Protein AF-0000000084999578 (afdb_homodimer)

Nearest PDB structures (foldseek):
  2nwv-assembly1_A-2  TM=4.485E-01  e=1.175E+00  Trichormus variabilis
  2nvm-assembly1_B  TM=3.996E-01  e=4.066E+00  Trichormus variabilis ATCC 29413
  7zrz-assembly1_CP1  TM=2.658E-01  e=3.342E+00  Homo sapiens
  8iss-assembly1_D  TM=2.597E-01  e=6.424E+00  Homo sapiens
  4d40-assembly2_B  TM=3.970E-01  e=1.333E+00  Shewanella oneidensis MR-1

pLDDT: mean 87.52, std 18.91, range [39.97, 98.94]

InterPro domains:
  IPR017260 Uncharacterised conserved protein UCP037673/Ycf91 [PIRSF037673] (7-133)
  IPR025595 Ycf91-like [PF14251] (28-133)

Secondary structure (DSSP, 8-state):
---HHHHHHHHHHHHHHHHHHTTS--PPPTT-EEEEEEETTTTEEEEEEE----------B-TTT-SB-------TTS-SEEEEESSHHHHHHHTTSSSS--S---HHHHHHHHHHHHHHHHHHHHTPPP---/---HHHHHHHHHHHHHHHHHHTTS--PPPTT-EEEEEEETTTTEEEEEEE----------B-TTT-SB-------TTS-SEEEEESSHHHHHHHTTSSSS--S---HHHHHHHHHHHHHHHHHHHHTPPP---

Radius of gyration: 22.72 Å; Cα contacts (8 Å, |Δi|>4): 382; chains: 2; bounding box: 58×68×58 Å

Foldseek 3Di:
DPPVVVVVVVVVVVVVVVVVVVPDDDDDFQLFAWDWDADLVVQKIKIFGAHDPPPPPPQDQDPPPRHRPCPVPPPSPHGPDMDMDNALVVRLCVQPHDDDDGSGDDPVRSVLSSVLRNQSNVCSVVVHDRDRD/DPDVVVVVVVVVVVVVVVVVVVPDDDDDFQLFAWDWDADLVVQKIKIFGAHDPPVPPPQPQDPVPRHRPPPVPPPSPHGPDMDMDNALVVRLCVQPPDDDDGSGDDPVRSVLSSVLRNQSNVCSVVVHDRDRD

Organism: Prochlorococcus marinus (strain NATL2A) (NCBI:txid59920)

Sequence (266 aa):
MNNPDLQEDLINSIKLLDAKLSKRQIELDPKGYFLIKIEPKTNELILEHYLNDIDQKGRAIDPKSGEPIGCKTKSRNQPNNIYRGKSAKQLGIQISEGHGPFPISHLDHAIYIGRELQRAEQCLITGKQYIQDMNNPDLQEDLINSIKLLDAKLSKRQIELDPKGYFLIKIEPKTNELILEHYLNDIDQKGRAIDPKSGEPIGCKTKSRNQPNNIYRGKSAKQLGIQISEGHGPFPISHLDHAIYIGRELQRAEQCLITGKQYIQD

Solvent-accessible surface area (backbone atoms only — not comparable to full-atom values): 15711 Å² total; per-residue (Å²): 126,89,49,66,66,60,35,51,52,49,52,51,50,39,49,53,52,50,56,58,62,67,69,53,92,75,83,77,40,84,51,25,50,76,48,79,46,75,37,75,94,77,56,31,42,35,43,32,31,33,65,58,84,66,77,65,76,70,73,60,51,34,86,86,78,61,45,58,62,75,62,76,65,70,59,96,80,58,63,75,43,79,45,74,27,66,40,38,67,55,44,46,44,67,45,47,56,83,81,68,89,52,66,58,79,40,51,44,56,27,19,50,49,17,27,50,35,39,51,42,42,49,18,62,58,68,70,48,87,73,77,86,130,128,88,49,67,67,60,37,52,51,50,52,52,51,39,50,54,52,50,56,58,62,67,69,53,92,74,83,78,43,83,52,26,51,74,47,78,46,74,38,75,92,76,57,30,41,36,42,32,30,32,66,60,83,68,76,68,76,70,74,60,50,35,85,86,77,61,44,58,63,76,63,77,65,69,59,95,79,59,61,77,44,79,45,74,25,66,40,36,67,55,44,48,43,68,47,47,57,84,80,66,90,52,64,58,80,40,51,45,57,27,18,50,49,18,27,48,35,37,52,44,45,51,19,64,57,68,67,48,87,73,77,85,131

Structure (mmCIF, N/CA/C/O backbone):
data_AF-0000000084999578-model_v1
#
loop_
_entity.id
_entity.type
_entity.pdbx_description
1 polymer 'Dihydropteroate synthase'
#
loop_
_atom_site.group_PDB
_atom_site.id
_atom_site.type_symbol
_atom_site.label_atom_id
_atom_site.label_alt_id
_atom_site.label_comp_id
_atom_site.label_asym_id
_atom_site.label_entity_id
_atom_site.label_seq_id
_atom_site.pdbx_PDB_ins_code
_atom_site.Cartn_x
_atom_site.Cartn_y
_atom_site.Cartn_z
_atom_site.occupancy
_atom_site.B_iso_or_equiv
_atom_site.auth_seq_id
_atom_site.auth_comp_id
_atom_site.auth_asym_id
_atom_site.auth_atom_id
_atom_site.pdbx_PDB_model_num
ATOM 1 N N . MET A 1 1 ? -25.562 10.828 5.941 1 49.62 1 MET A N 1
ATOM 2 C CA . MET A 1 1 ? -26.375 9.789 5.32 1 49.62 1 MET A CA 1
ATOM 3 C C . MET A 1 1 ? -25.781 9.367 3.979 1 49.62 1 MET A C 1
ATOM 5 O O . MET A 1 1 ? -25.531 10.211 3.115 1 49.62 1 MET A O 1
ATOM 9 N N . ASN A 1 2 ? -25.109 8.156 4.09 1 62.19 2 ASN A N 1
ATOM 10 C CA . ASN A 1 2 ? -24.406 7.73 2.879 1 62.19 2 ASN A CA 1
ATOM 11 C C . ASN A 1 2 ? -25.375 7.547 1.71 1 62.19 2 ASN A C 1
ATOM 13 O O . ASN A 1 2 ? -26.312 6.746 1.789 1 62.19 2 ASN A O 1
ATOM 17 N N . ASN A 1 3 ? -25.703 8.648 1.021 1 77.75 3 ASN A N 1
ATOM 18 C CA . ASN A 1 3 ? -26.469 8.594 -0.224 1 77.75 3 ASN A CA 1
ATOM 19 C C . ASN A 1 3 ? -25.797 7.684 -1.249 1 77.75 3 ASN A C 1
ATOM 21 O O . ASN A 1 3 ? -24.688 7.965 -1.715 1 77.75 3 ASN A O 1
ATOM 25 N N . PRO A 1 4 ? -26.406 6.535 -1.552 1 84.06 4 PRO A N 1
ATOM 26 C CA . PRO A 1 4 ? -25.828 5.543 -2.453 1 84.06 4 PRO A CA 1
ATOM 27 C C . PRO A 1 4 ? -25.453 6.125 -3.816 1 84.06 4 PRO A C 1
ATOM 29 O O . PRO A 1 4 ? -24.469 5.715 -4.422 1 84.06 4 PRO A O 1
ATOM 32 N N . ASP A 1 5 ? -26.219 7.031 -4.266 1 85.56 5 ASP A N 1
ATOM 33 C CA . ASP A 1 5 ? -25.922 7.648 -5.555 1 85.56 5 ASP A CA 1
ATOM 34 C C . ASP A 1 5 ? -24.625 8.445 -5.5 1 85.56 5 ASP A C 1
ATOM 36 O O . ASP A 1 5 ? -23.828 8.398 -6.441 1 85.56 5 ASP A O 1
ATOM 40 N N . LEU A 1 6 ? -24.469 9.133 -4.445 1 88 6 LEU A N 1
ATOM 41 C CA . LEU A 1 6 ? -23.266 9.922 -4.273 1 88 6 LEU A CA 1
ATOM 42 C C . LEU A 1 6 ? -22.031 9.023 -4.152 1 88 6 LEU A C 1
ATOM 44 O O . LEU A 1 6 ? -20.969 9.352 -4.668 1 88 6 LEU A O 1
ATOM 48 N N . GLN A 1 7 ? -22.203 7.883 -3.488 1 92.19 7 GLN A N 1
ATOM 49 C CA . GLN A 1 7 ? -21.125 6.91 -3.357 1 92.19 7 GLN A CA 1
ATOM 50 C C . GLN A 1 7 ? -20.719 6.348 -4.719 1 92.19 7 GLN A C 1
ATOM 52 O O . GLN A 1 7 ? -19.531 6.23 -5.023 1 92.19 7 GLN A O 1
ATOM 57 N N . GLU A 1 8 ? -21.688 6.016 -5.535 1 94.38 8 GLU A N 1
ATOM 58 C CA . GLU A 1 8 ? -21.438 5.48 -6.867 1 94.38 8 GLU A CA 1
ATOM 59 C C . GLU A 1 8 ? -20.719 6.508 -7.746 1 94.38 8 GLU A C 1
ATOM 61 O O . GLU A 1 8 ? -19.828 6.16 -8.516 1 94.38 8 GLU A O 1
ATOM 66 N N . ASP A 1 9 ? -21.156 7.723 -7.605 1 95.94 9 ASP A N 1
ATOM 67 C CA . ASP A 1 9 ? -20.516 8.789 -8.359 1 95.94 9 ASP A CA 1
ATOM 68 C C . ASP A 1 9 ? -19.047 8.938 -7.957 1 95.94 9 ASP A C 1
ATOM 70 O O . ASP A 1 9 ? -18.172 9.148 -8.812 1 95.94 9 ASP A O 1
ATOM 74 N N . LEU A 1 10 ? -18.766 8.836 -6.668 1 97.56 10 LEU A N 1
ATOM 75 C CA . LEU A 1 10 ? -17.391 8.938 -6.176 1 97.56 10 LEU A CA 1
ATOM 76 C C . LEU A 1 10 ? -16.547 7.781 -6.688 1 97.56 10 LEU A C 1
ATOM 78 O O . LEU A 1 10 ? -15.422 7.988 -7.164 1 97.56 10 LEU A O 1
ATOM 82 N N . ILE A 1 11 ? -17.047 6.617 -6.633 1 97.31 11 ILE A N 1
ATOM 83 C CA . ILE A 1 11 ? -16.344 5.43 -7.105 1 97.31 11 ILE A CA 1
ATOM 84 C C . ILE A 1 11 ? -16 5.594 -8.586 1 97.31 11 ILE A C 1
ATOM 86 O O . ILE A 1 11 ? -14.867 5.324 -8.992 1 97.31 11 ILE A O 1
ATOM 90 N N . ASN A 1 12 ? -16.953 6.035 -9.352 1 97.75 12 ASN A N 1
ATOM 91 C CA . ASN A 1 12 ? -16.75 6.223 -10.781 1 97.75 12 ASN A CA 1
ATOM 92 C C . ASN A 1 12 ? -15.688 7.293 -11.047 1 97.75 12 ASN A C 1
ATOM 94 O O . ASN A 1 12 ? -14.875 7.148 -11.961 1 97.75 12 ASN A O 1
ATOM 98 N N . SER A 1 13 ? -15.742 8.336 -10.273 1 98.19 13 SER A N 1
ATOM 99 C CA . SER A 1 13 ? -14.758 9.398 -10.438 1 98.19 13 SER A CA 1
ATOM 100 C C . SER A 1 13 ? -13.352 8.898 -10.133 1 98.19 13 SER A C 1
ATOM 102 O O . SER A 1 13 ? -12.398 9.234 -10.836 1 98.19 13 SER A O 1
ATOM 104 N N . ILE A 1 14 ? -13.195 8.133 -9.102 1 98.44 14 ILE A N 1
ATOM 105 C CA . ILE A 1 14 ? -11.906 7.566 -8.727 1 98.44 14 ILE A CA 1
ATOM 106 C C . ILE A 1 14 ? -11.422 6.617 -9.82 1 98.44 14 ILE A C 1
ATOM 108 O O . ILE A 1 14 ? -10.25 6.656 -10.211 1 98.44 14 ILE A O 1
ATOM 112 N N . LYS A 1 15 ? -12.344 5.801 -10.281 1 97.69 15 LYS A N 1
ATOM 113 C CA . LYS A 1 15 ? -12 4.852 -11.336 1 97.69 15 LYS A CA 1
ATOM 114 C C . LYS A 1 15 ? -11.484 5.57 -12.578 1 97.69 15 LYS A C 1
ATOM 116 O O . LYS A 1 15 ? -10.508 5.137 -13.195 1 97.69 15 LYS A O 1
ATOM 121 N N . LEU A 1 16 ? -12.164 6.598 -12.969 1 98.31 16 LEU A N 1
ATOM 122 C CA . LEU A 1 16 ? -11.758 7.371 -14.141 1 98.31 16 LEU A CA 1
ATOM 123 C C . LEU A 1 16 ? -10.383 7.992 -13.93 1 98.31 16 LEU A C 1
ATOM 125 O O . LEU A 1 16 ? -9.539 7.957 -14.828 1 98.31 16 LEU A O 1
ATOM 129 N N . LEU A 1 17 ? -10.133 8.555 -12.797 1 98.62 17 LEU A N 1
ATOM 130 C CA . LEU A 1 17 ? -8.836 9.133 -12.469 1 98.62 17 LEU A CA 1
ATOM 131 C C . LEU A 1 17 ? -7.742 8.078 -12.516 1 98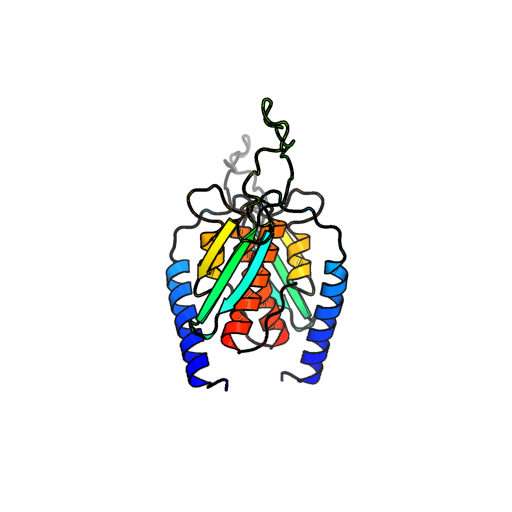.62 17 LEU A C 1
ATOM 133 O O . LEU A 1 17 ? -6.695 8.289 -13.133 1 98.62 17 LEU A O 1
ATOM 137 N N . ASP A 1 18 ? -7.984 6.969 -11.906 1 98.44 18 ASP A N 1
ATOM 138 C CA . ASP A 1 18 ? -6.984 5.906 -11.836 1 98.44 18 ASP A CA 1
ATOM 139 C C . ASP A 1 18 ? -6.691 5.332 -13.219 1 98.44 18 ASP A C 1
ATOM 141 O O . ASP A 1 18 ? -5.559 4.938 -13.508 1 98.44 18 ASP A O 1
ATOM 145 N N . ALA A 1 19 ? -7.75 5.242 -14.055 1 97.94 19 ALA A N 1
ATOM 146 C CA . ALA A 1 19 ? -7.543 4.793 -15.43 1 97.94 19 ALA A CA 1
ATOM 147 C C . ALA A 1 19 ? -6.582 5.719 -16.172 1 97.94 19 ALA A C 1
ATOM 149 O O . ALA A 1 19 ? -5.719 5.254 -16.922 1 97.94 19 ALA A O 1
ATOM 150 N N . LYS A 1 20 ? -6.738 6.992 -15.977 1 98.19 20 LYS A N 1
ATOM 151 C CA . LYS A 1 20 ? -5.836 7.973 -16.578 1 98.19 20 LYS A CA 1
ATOM 152 C C . LYS A 1 20 ? -4.414 7.809 -16.047 1 98.19 20 LYS A C 1
ATOM 154 O O . LYS A 1 20 ? -3.457 7.805 -16.828 1 98.19 20 LYS A O 1
ATOM 159 N N . LEU A 1 21 ? -4.266 7.652 -14.734 1 98.19 21 LEU A N 1
ATOM 160 C CA . LEU A 1 21 ? -2.963 7.527 -14.094 1 98.19 21 LEU A CA 1
ATOM 161 C C . LEU A 1 21 ? -2.27 6.234 -14.516 1 98.19 21 LEU A C 1
ATOM 163 O O . LEU A 1 21 ? -1.039 6.16 -14.523 1 98.19 21 LEU A O 1
ATOM 167 N N . SER A 1 22 ? -3.043 5.215 -14.891 1 97.31 22 SER A N 1
ATOM 168 C CA . SER A 1 22 ? -2.498 3.916 -15.281 1 97.31 22 SER A CA 1
ATOM 169 C C . SER A 1 22 ? -1.834 3.984 -16.656 1 97.31 22 SER A C 1
ATOM 171 O O . SER A 1 22 ? -1.104 3.07 -17.047 1 97.31 22 SER A O 1
ATOM 173 N N . LYS A 1 23 ? -2.078 4.992 -17.375 1 96.5 23 LYS A N 1
ATOM 174 C CA . LYS A 1 23 ? -1.536 5.133 -18.734 1 96.5 23 LYS A CA 1
ATOM 175 C C . LYS A 1 23 ? -0.175 5.82 -18.703 1 96.5 23 LYS A C 1
ATOM 177 O O . LYS A 1 23 ? 0.491 5.93 -19.734 1 96.5 23 LYS A O 1
ATOM 182 N N . ARG A 1 24 ? 0.246 6.133 -17.5 1 96.5 24 ARG A N 1
ATOM 183 C CA . ARG A 1 24 ? 1.516 6.844 -17.375 1 96.5 24 ARG A CA 1
ATOM 184 C C . ARG A 1 24 ? 2.691 5.902 -17.625 1 96.5 24 ARG A C 1
ATOM 186 O O . ARG A 1 24 ? 2.551 4.684 -17.531 1 96.5 24 ARG A O 1
ATOM 193 N N . GLN A 1 25 ? 3.854 6.527 -17.938 1 94.06 25 GLN A N 1
ATOM 194 C CA . GLN A 1 25 ? 5.07 5.73 -18.078 1 94.06 25 GLN A CA 1
ATOM 195 C C . GLN A 1 25 ? 5.594 5.293 -16.719 1 94.06 25 GLN A C 1
ATOM 197 O O . GLN A 1 25 ? 5.723 6.113 -15.805 1 94.06 25 GLN A O 1
ATOM 202 N N . ILE A 1 26 ? 5.844 4.035 -16.578 1 93.25 26 ILE A N 1
ATOM 203 C CA . ILE A 1 26 ? 6.387 3.484 -15.352 1 93.25 26 ILE A CA 1
ATOM 204 C C . ILE A 1 26 ? 7.684 2.736 -15.641 1 93.25 26 ILE A C 1
ATOM 206 O O . ILE A 1 26 ? 7.781 2.016 -16.641 1 93.25 26 ILE A O 1
ATOM 210 N N . GLU A 1 27 ? 8.688 2.992 -14.82 1 92.5 27 GLU A N 1
ATOM 211 C CA . GLU A 1 27 ? 9.906 2.195 -14.914 1 92.5 27 GLU A CA 1
ATOM 212 C C . GLU A 1 27 ? 9.734 0.846 -14.219 1 92.5 27 GLU A C 1
ATOM 214 O O . GLU A 1 27 ? 9.352 0.787 -13.047 1 92.5 27 GLU A O 1
ATOM 219 N N . LEU A 1 28 ? 10.109 -0.153 -14.961 1 93.75 28 LEU A N 1
ATOM 220 C CA . LEU A 1 28 ? 9.992 -1.495 -14.406 1 93.75 28 LEU A CA 1
ATOM 221 C C . LEU A 1 28 ? 11 -1.713 -13.281 1 93.75 28 LEU A C 1
ATOM 223 O O . LEU A 1 28 ? 12.148 -1.292 -13.383 1 93.75 28 LEU A O 1
ATOM 227 N N . ASP A 1 29 ? 10.531 -2.305 -12.219 1 97.5 29 ASP A N 1
ATOM 228 C CA . ASP A 1 29 ? 11.438 -2.732 -11.164 1 97.5 29 ASP A CA 1
ATOM 229 C C . ASP A 1 29 ? 12.391 -3.812 -11.656 1 97.5 29 ASP A C 1
ATOM 231 O O . ASP A 1 29 ? 11.961 -4.867 -12.125 1 97.5 29 ASP A O 1
ATOM 235 N N . PRO A 1 30 ? 13.68 -3.545 -11.578 1 96.62 30 PRO A N 1
ATOM 236 C CA . PRO A 1 30 ? 14.625 -4.539 -12.102 1 96.62 30 PRO A CA 1
ATOM 237 C C . PRO A 1 30 ? 14.531 -5.875 -11.367 1 96.62 30 PRO A C 1
ATOM 239 O O . PRO A 1 30 ? 14.945 -6.906 -11.906 1 96.62 30 PRO A O 1
ATOM 242 N N . LYS A 1 31 ? 13.922 -5.848 -10.203 1 97.06 31 LYS A N 1
ATOM 243 C CA . LYS A 1 31 ? 13.828 -7.082 -9.43 1 97.06 31 LYS A CA 1
ATOM 244 C C . LYS A 1 31 ? 12.656 -7.941 -9.898 1 97.06 31 LYS A C 1
ATOM 246 O O . LYS A 1 31 ? 12.539 -9.102 -9.508 1 97.06 31 LYS A O 1
ATOM 251 N N . GLY A 1 32 ? 11.789 -7.402 -10.703 1 97 32 GLY A N 1
ATOM 252 C CA . GLY A 1 32 ? 10.688 -8.188 -11.234 1 97 32 GLY A CA 1
ATOM 253 C C . GLY A 1 32 ? 9.32 -7.621 -10.898 1 97 32 GLY A C 1
ATOM 254 O O . GLY A 1 32 ? 9.195 -6.426 -10.633 1 97 32 GLY A O 1
ATOM 255 N N . TYR A 1 33 ? 8.344 -8.477 -11.102 1 97.38 33 TYR A N 1
ATOM 256 C CA . TYR A 1 33 ? 6.965 -8.055 -10.852 1 97.38 33 TYR A CA 1
ATOM 257 C C . TYR A 1 33 ? 6.195 -9.117 -10.086 1 97.38 33 TYR A C 1
ATOM 259 O O . TYR A 1 33 ? 6.703 -10.227 -9.867 1 97.38 33 TYR A O 1
ATOM 267 N N . PHE A 1 34 ? 5.004 -8.734 -9.641 1 98.38 34 PHE A N 1
ATOM 268 C CA . PHE A 1 34 ? 4.207 -9.633 -8.82 1 98.38 34 PHE A CA 1
ATOM 269 C C . PHE A 1 34 ? 2.82 -9.828 -9.414 1 98.38 34 PHE A C 1
ATOM 271 O O . PHE A 1 34 ? 2.23 -8.891 -9.953 1 98.38 34 PHE A O 1
ATOM 278 N N . LEU A 1 35 ? 2.344 -11 -9.289 1 98.5 35 LEU A N 1
ATOM 279 C CA . LEU A 1 35 ? 0.921 -11.281 -9.461 1 98.5 35 LEU A CA 1
ATOM 280 C C . LEU A 1 35 ? 0.272 -11.641 -8.133 1 98.5 35 LEU A C 1
ATOM 282 O O . LEU A 1 35 ? 0.831 -12.414 -7.352 1 98.5 35 LEU A O 1
ATOM 286 N N . ILE A 1 36 ? -0.878 -11.047 -7.91 1 98.88 36 ILE A N 1
ATOM 287 C CA . ILE A 1 36 ? -1.59 -11.258 -6.656 1 98.88 36 ILE A CA 1
ATOM 288 C C . ILE A 1 36 ? -2.852 -12.078 -6.91 1 98.88 36 ILE A C 1
ATOM 290 O O . ILE A 1 36 ? -3.615 -11.789 -7.836 1 98.88 36 ILE A O 1
ATOM 294 N N . LYS A 1 37 ? -3.035 -13.078 -6.098 1 98.69 37 LYS A N 1
ATOM 295 C CA . LYS A 1 37 ? -4.219 -13.93 -6.156 1 98.69 37 LYS A CA 1
ATOM 296 C C . LYS A 1 37 ? -4.855 -14.086 -4.777 1 98.69 37 LYS A C 1
ATOM 298 O O . LYS A 1 37 ? -4.207 -13.836 -3.76 1 98.69 37 LYS A O 1
ATOM 303 N N . ILE A 1 38 ? -6.129 -14.414 -4.805 1 98.69 38 ILE A N 1
ATOM 304 C CA . ILE A 1 38 ? -6.859 -14.734 -3.584 1 98.69 38 ILE A CA 1
ATOM 305 C C . ILE A 1 38 ? -7.215 -16.219 -3.572 1 98.69 38 ILE A C 1
ATOM 307 O O . ILE A 1 38 ? -7.621 -16.781 -4.594 1 98.69 38 ILE A O 1
ATOM 311 N N . GLU A 1 39 ? -7.031 -16.859 -2.453 1 98.06 39 GLU A N 1
ATOM 312 C CA . GLU A 1 39 ? -7.445 -18.25 -2.238 1 98.06 39 GLU A CA 1
ATOM 313 C C . GLU A 1 39 ? -8.508 -18.344 -1.147 1 98.06 39 GLU A C 1
ATOM 315 O O . GLU A 1 39 ? -8.188 -18.578 0.021 1 98.06 39 GLU A O 1
ATOM 320 N N . PRO A 1 40 ? -9.797 -18.312 -1.522 1 96.69 40 PRO A N 1
ATOM 321 C CA . PRO A 1 40 ? -10.891 -18.266 -0.549 1 96.69 40 PRO A CA 1
ATOM 322 C C . PRO A 1 40 ? -10.977 -19.531 0.297 1 96.69 40 PRO A C 1
ATOM 324 O O . PRO A 1 40 ? -11.328 -19.469 1.479 1 96.69 40 PRO A O 1
ATOM 327 N N . LYS A 1 41 ? -10.633 -20.656 -0.252 1 96.12 41 LYS A N 1
ATOM 328 C CA . LYS A 1 41 ? -10.766 -21.922 0.464 1 96.12 41 LYS A CA 1
ATOM 329 C C . LYS A 1 41 ? -9.922 -21.922 1.735 1 96.12 41 LYS A C 1
ATOM 331 O O . LYS A 1 41 ? -10.328 -22.469 2.758 1 96.12 41 LYS A O 1
ATOM 336 N N . THR A 1 42 ? -8.758 -21.312 1.661 1 97.38 42 THR A N 1
ATOM 337 C CA . THR A 1 42 ? -7.863 -21.312 2.812 1 97.38 42 THR A CA 1
ATOM 338 C C . THR A 1 42 ? -7.805 -19.922 3.449 1 97.38 42 THR A C 1
ATOM 340 O O . THR A 1 42 ? -7.051 -19.703 4.398 1 97.38 42 THR A O 1
ATOM 343 N N . ASN A 1 43 ? -8.555 -18.969 2.953 1 97.94 43 ASN A N 1
ATOM 344 C CA . ASN A 1 43 ? -8.539 -17.578 3.41 1 97.94 43 ASN A CA 1
ATOM 345 C C . ASN A 1 43 ? -7.133 -16.984 3.357 1 97.94 43 ASN A C 1
ATOM 347 O O . ASN A 1 43 ? -6.664 -16.406 4.336 1 97.94 43 ASN A O 1
ATOM 351 N N . GLU A 1 44 ? -6.562 -17.141 2.143 1 98.75 44 GLU A N 1
ATOM 352 C CA . GLU A 1 44 ? -5.199 -16.641 2.004 1 98.75 44 GLU A CA 1
ATOM 353 C C . GLU A 1 44 ? -5.062 -15.734 0.784 1 98.75 44 GLU A C 1
ATOM 355 O O . GLU A 1 44 ? -5.828 -15.867 -0.176 1 98.75 44 GLU A O 1
ATOM 360 N N . LEU A 1 45 ? -4.113 -14.773 0.907 1 98.94 45 LEU A N 1
ATOM 361 C CA . LEU A 1 45 ? -3.57 -14.047 -0.232 1 98.94 45 LEU A CA 1
ATOM 362 C C . LEU A 1 45 ? -2.305 -14.711 -0.758 1 98.94 45 LEU A C 1
ATOM 364 O O . LEU A 1 45 ? -1.474 -15.18 0.024 1 98.94 45 LEU A O 1
ATOM 368 N N . ILE A 1 46 ? -2.184 -14.773 -2.076 1 98.88 46 ILE A N 1
ATOM 369 C CA . ILE A 1 46 ? -1.016 -15.352 -2.732 1 98.88 46 ILE A CA 1
ATOM 370 C C . ILE A 1 46 ? -0.302 -14.281 -3.555 1 98.88 46 ILE A C 1
ATOM 372 O O . ILE A 1 46 ? -0.933 -13.57 -4.336 1 98.88 46 ILE A O 1
ATOM 376 N N . LEU A 1 47 ? 0.977 -14.156 -3.32 1 98.88 47 LEU A N 1
ATOM 377 C CA . LEU A 1 47 ? 1.83 -13.211 -4.039 1 98.88 47 LEU A CA 1
ATOM 378 C C . LEU A 1 47 ? 2.916 -13.953 -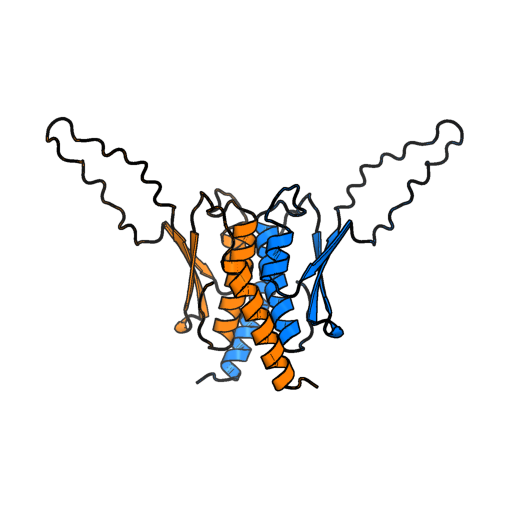4.816 1 98.88 47 LEU A C 1
ATOM 380 O O . LEU A 1 47 ? 3.852 -14.492 -4.219 1 98.88 47 LEU A O 1
ATOM 384 N N . GLU A 1 48 ? 2.777 -13.977 -6.164 1 98.69 48 GLU A N 1
ATOM 385 C CA . GLU A 1 48 ? 3.748 -14.641 -7.035 1 98.69 48 GLU A CA 1
ATOM 386 C C . GLU A 1 48 ? 4.75 -13.633 -7.602 1 98.69 48 GLU A C 1
ATOM 388 O O . GLU A 1 48 ? 4.359 -12.609 -8.164 1 98.69 48 GLU A O 1
ATOM 393 N N . HIS A 1 49 ? 6 -13.945 -7.453 1 98.44 49 HIS A N 1
ATOM 394 C CA . HIS A 1 49 ? 7.066 -13.086 -7.949 1 98.44 49 HIS A CA 1
ATOM 395 C C . HIS A 1 49 ? 7.688 -13.648 -9.227 1 98.44 49 HIS A C 1
ATOM 397 O O . HIS A 1 49 ? 8.016 -14.836 -9.289 1 98.44 49 HIS A O 1
ATOM 403 N N . TYR A 1 50 ? 7.848 -12.734 -10.242 1 96.44 50 TYR A N 1
ATOM 404 C CA . TYR A 1 50 ? 8.461 -13.078 -11.516 1 96.44 50 TYR A CA 1
ATOM 405 C C . TYR A 1 50 ? 9.641 -12.172 -11.82 1 96.44 50 TYR A C 1
ATOM 407 O O . TYR A 1 50 ? 9.586 -10.961 -11.57 1 96.44 50 TYR A O 1
ATOM 415 N N . LEU A 1 51 ? 10.703 -12.773 -12.305 1 94 51 LEU A N 1
ATOM 416 C CA . LEU A 1 51 ? 11.859 -12 -12.75 1 94 51 LEU A CA 1
ATOM 417 C C . LEU A 1 51 ? 11.641 -11.461 -14.156 1 94 51 LEU A C 1
ATOM 419 O O . LEU A 1 51 ? 10.906 -12.047 -14.945 1 94 51 LEU A O 1
ATOM 423 N N . ASN A 1 52 ? 12.336 -10.281 -14.336 1 88.94 52 ASN A N 1
ATOM 424 C CA . ASN A 1 52 ? 12.266 -9.727 -15.688 1 88.94 52 ASN A CA 1
ATOM 425 C C . ASN A 1 52 ? 13.031 -10.586 -16.688 1 88.94 52 ASN A C 1
ATOM 427 O O . ASN A 1 52 ? 14.078 -11.148 -16.359 1 88.94 52 ASN A O 1
ATOM 431 N N . ASP A 1 53 ? 12.414 -11.125 -17.594 1 72.38 53 ASP A N 1
ATOM 432 C CA . ASP A 1 53 ? 13.094 -11.938 -18.594 1 72.38 53 ASP A CA 1
ATOM 433 C C . ASP A 1 53 ? 14.289 -11.188 -19.188 1 72.38 53 ASP A C 1
ATOM 435 O O . ASP A 1 53 ? 14.117 -10.234 -19.953 1 72.38 53 ASP A O 1
ATOM 439 N N . ILE A 1 54 ? 15.242 -10.719 -18.312 1 58.16 54 ILE A N 1
ATOM 440 C CA . ILE A 1 54 ? 16.375 -10.172 -19.062 1 58.16 54 ILE A CA 1
ATOM 441 C C . ILE A 1 54 ? 17.109 -11.297 -19.797 1 58.16 54 ILE A C 1
ATOM 443 O O . ILE A 1 54 ? 17.547 -12.266 -19.172 1 58.16 54 ILE A O 1
ATOM 447 N N . ASP A 1 55 ? 16.672 -11.625 -20.781 1 50.91 55 ASP A N 1
ATOM 448 C CA . ASP A 1 55 ? 17.422 -12.531 -21.641 1 50.91 55 ASP A CA 1
ATOM 449 C C . ASP A 1 55 ? 18.906 -12.164 -21.656 1 50.91 55 ASP A C 1
ATOM 451 O O . ASP A 1 55 ? 19.312 -11.188 -22.297 1 50.91 55 ASP A O 1
ATOM 455 N N . GLN A 1 56 ? 19.469 -12.078 -20.641 1 45.03 56 GLN A N 1
ATOM 456 C CA . GLN A 1 56 ? 20.906 -11.953 -20.906 1 45.03 56 GLN A CA 1
ATOM 457 C C . GLN A 1 56 ? 21.422 -13.148 -21.703 1 45.03 56 GLN A C 1
ATOM 459 O O . GLN A 1 56 ? 22.625 -13.289 -21.906 1 45.03 56 GLN A O 1
ATOM 464 N N . LYS A 1 57 ? 20.891 -14.344 -21.688 1 41.97 57 LYS A N 1
ATOM 465 C CA . LYS A 1 57 ? 21.578 -15.547 -22.141 1 41.97 57 LYS A CA 1
ATOM 466 C C . LYS A 1 57 ? 21.938 -15.445 -23.625 1 41.97 57 LYS A C 1
ATOM 468 O O . LYS A 1 57 ? 21.062 -15.383 -24.484 1 41.97 57 LYS A O 1
ATOM 473 N N . GLY A 1 58 ? 22.891 -14.688 -23.906 1 41.34 58 GLY A N 1
ATOM 474 C CA . GLY A 1 58 ? 23.828 -15.141 -24.938 1 41.34 58 GLY A CA 1
ATOM 475 C C . GLY A 1 58 ? 23.938 -16.656 -25.031 1 41.34 58 GLY A C 1
ATOM 476 O O . GLY A 1 58 ? 24.531 -17.281 -24.156 1 41.34 58 GLY A O 1
ATOM 477 N N . ARG A 1 59 ? 23.141 -17.359 -25.594 1 43.53 59 ARG A N 1
ATOM 478 C CA . ARG A 1 59 ? 23.141 -18.797 -25.812 1 43.53 59 ARG A CA 1
ATOM 479 C C . ARG A 1 59 ? 24.547 -19.312 -26.047 1 43.53 59 ARG A C 1
ATOM 481 O O . ARG A 1 59 ? 25.25 -18.828 -26.938 1 43.53 59 ARG A O 1
ATOM 488 N N . ALA A 1 60 ? 25.25 -19.719 -25.031 1 45.72 60 ALA A N 1
ATOM 489 C CA . ALA A 1 60 ? 26.5 -20.453 -25.25 1 45.72 60 ALA A CA 1
ATOM 490 C C . ALA A 1 60 ? 26.266 -21.703 -26.062 1 45.72 60 ALA A C 1
ATOM 492 O O . ALA A 1 60 ? 25.312 -22.453 -25.828 1 45.72 60 ALA A O 1
ATOM 493 N N . ILE A 1 61 ? 26.578 -21.766 -27.266 1 47.28 61 ILE A N 1
ATOM 494 C CA . ILE A 1 61 ? 26.594 -22.891 -28.203 1 47.28 61 ILE A CA 1
ATOM 495 C C . ILE A 1 61 ? 27.578 -23.938 -27.734 1 47.28 61 ILE A C 1
ATOM 497 O O . ILE A 1 61 ? 28.609 -23.609 -27.141 1 47.28 61 ILE A O 1
ATOM 501 N N . ASP A 1 62 ? 27.109 -25.078 -27.406 1 52.06 62 ASP A N 1
ATOM 502 C CA . ASP A 1 62 ? 28.062 -26.172 -27.188 1 52.06 62 ASP A CA 1
ATOM 503 C C . ASP A 1 62 ? 29.125 -26.203 -28.281 1 52.06 62 ASP A C 1
ATOM 505 O O . ASP A 1 62 ? 28.797 -26.219 -29.469 1 52.06 62 ASP A O 1
ATOM 509 N N . PRO A 1 63 ? 30.266 -26 -27.906 1 55.06 63 PRO A N 1
ATOM 510 C CA . PRO A 1 63 ? 31.281 -25.969 -28.953 1 55.06 63 PRO A CA 1
ATOM 511 C C . PRO A 1 63 ? 31.359 -27.266 -29.766 1 55.06 63 PRO A C 1
ATOM 513 O O . PRO A 1 63 ? 31.797 -27.25 -30.906 1 55.06 63 PRO A O 1
ATOM 516 N N . LYS A 1 64 ? 30.969 -28.453 -29.094 1 62.53 64 LYS A N 1
ATOM 517 C CA . LYS A 1 64 ? 31.156 -29.703 -29.812 1 62.53 64 LYS A CA 1
ATOM 518 C C . LYS A 1 64 ? 29.953 -30.016 -30.688 1 62.53 64 LYS A C 1
ATOM 520 O O . LYS A 1 64 ? 30.125 -30.453 -31.828 1 62.53 64 LYS A O 1
ATOM 525 N N . SER A 1 65 ? 28.703 -29.797 -30.172 1 61.69 65 SER A N 1
ATOM 526 C CA . SER A 1 65 ? 27.547 -30.219 -30.938 1 61.69 65 SER A CA 1
ATOM 527 C C . SER A 1 65 ? 26.859 -29.031 -31.609 1 61.69 65 SER A C 1
ATOM 529 O O . SER A 1 65 ? 26.047 -29.203 -32.5 1 61.69 65 SER A O 1
ATOM 531 N N . GLY A 1 66 ? 27.297 -27.797 -31.422 1 54.88 66 GLY A N 1
ATOM 532 C CA . GLY A 1 66 ? 26.734 -26.578 -31.969 1 54.88 66 GLY A CA 1
ATOM 533 C C . GLY A 1 66 ? 25.344 -26.281 -31.469 1 54.88 66 GLY A C 1
ATOM 534 O O . GLY A 1 66 ? 24.688 -25.359 -31.953 1 54.88 66 GLY A O 1
ATOM 535 N N . GLU A 1 67 ? 24.844 -27.188 -30.844 1 51.56 67 GLU A N 1
ATOM 536 C CA . GLU A 1 67 ? 23.453 -27 -30.438 1 51.56 67 GLU A CA 1
ATOM 537 C C . GLU A 1 67 ? 23.359 -26.188 -29.156 1 51.56 67 GLU A C 1
ATOM 539 O O . GLU A 1 67 ? 24.25 -26.234 -28.312 1 51.56 67 GLU A O 1
ATOM 544 N N . PRO A 1 68 ? 22.594 -25.141 -29.109 1 50.66 68 PRO A N 1
ATOM 545 C CA . PRO A 1 68 ? 22.406 -24.391 -27.859 1 50.66 68 PRO A CA 1
ATOM 546 C C . PRO A 1 68 ? 22.219 -25.297 -26.641 1 50.66 68 PRO A C 1
ATOM 548 O O . PRO A 1 68 ? 21.516 -26.312 -26.734 1 50.66 68 PRO A O 1
ATOM 551 N N . ILE A 1 69 ? 23.125 -25.578 -25.719 1 46.41 69 ILE A N 1
ATOM 552 C CA . ILE A 1 69 ? 22.828 -26.25 -24.469 1 46.41 69 ILE A CA 1
ATOM 553 C C . ILE A 1 69 ? 21.453 -25.844 -23.953 1 46.41 69 ILE A C 1
ATOM 555 O O . ILE A 1 69 ? 21.188 -24.641 -23.766 1 46.41 69 ILE A O 1
ATOM 559 N N . GLY A 1 70 ? 20.422 -26.578 -24.219 1 43.62 70 GLY A N 1
ATOM 560 C CA . GLY A 1 70 ? 19.047 -26.375 -23.812 1 43.62 70 GLY A CA 1
ATOM 561 C C . GLY A 1 70 ? 18.922 -25.859 -22.391 1 43.62 70 GLY A C 1
ATOM 562 O O . GLY A 1 70 ? 19.234 -26.578 -21.438 1 43.62 70 GLY A O 1
ATOM 563 N N . CYS A 1 71 ? 19.547 -24.766 -21.969 1 42.41 71 CYS A N 1
ATOM 564 C CA . CYS A 1 71 ? 19.094 -24.219 -20.703 1 42.41 71 CYS A CA 1
ATOM 565 C C . CYS A 1 71 ? 17.625 -24.562 -20.453 1 42.41 71 CYS A C 1
ATOM 567 O O . CYS A 1 71 ? 16.766 -24.297 -21.297 1 42.41 71 CYS A O 1
ATOM 569 N N . LYS A 1 72 ? 17.391 -25.625 -19.828 1 40.88 72 LYS A N 1
ATOM 570 C CA . LYS A 1 72 ? 16.016 -25.812 -19.344 1 40.88 72 LYS A CA 1
ATOM 571 C C . LYS A 1 72 ? 15.312 -24.484 -19.156 1 40.88 72 LYS A C 1
ATOM 573 O O . LYS A 1 72 ? 15.766 -23.625 -18.375 1 40.88 72 LYS A O 1
ATOM 578 N N . THR A 1 73 ? 14.859 -23.891 -20.125 1 39.97 73 THR A N 1
ATOM 579 C CA . THR A 1 73 ? 13.969 -22.734 -20.203 1 39.97 73 THR A CA 1
ATOM 580 C C . THR A 1 73 ? 12.992 -22.734 -19.031 1 39.97 73 THR A C 1
ATOM 582 O O . THR A 1 73 ? 12.18 -23.656 -18.906 1 39.97 73 THR A O 1
ATOM 585 N N . LYS A 1 74 ? 13.555 -22.609 -17.719 1 46.59 74 LYS A N 1
ATOM 586 C CA . LYS A 1 74 ? 12.453 -22.266 -16.828 1 46.59 74 LYS A CA 1
ATOM 587 C C . LYS A 1 74 ? 11.297 -21.641 -17.594 1 46.59 74 LYS A C 1
ATOM 589 O O . LYS A 1 74 ? 11.5 -20.688 -18.359 1 46.59 74 LYS A O 1
ATOM 594 N N . SER A 1 75 ? 10.32 -22.422 -17.844 1 51.31 75 SER A N 1
ATOM 595 C CA . SER A 1 75 ? 9.156 -21.938 -18.578 1 51.31 75 SER A CA 1
ATOM 596 C C . SER A 1 75 ? 8.812 -20.5 -18.172 1 51.31 75 SER A C 1
ATOM 598 O O . SER A 1 75 ? 8.797 -20.172 -16.984 1 51.31 75 SER A O 1
ATOM 600 N N . ARG A 1 76 ? 9.078 -19.5 -18.984 1 58.03 76 ARG A N 1
ATOM 601 C CA . ARG A 1 76 ? 8.812 -18.062 -18.875 1 58.03 76 ARG A CA 1
ATOM 602 C C . ARG A 1 76 ? 7.555 -17.797 -18.047 1 58.03 76 ARG A C 1
ATOM 604 O O . ARG A 1 76 ? 7.305 -16.672 -17.641 1 58.03 76 ARG A O 1
ATOM 611 N N . ASN A 1 77 ? 6.922 -19.078 -17.578 1 73.38 77 ASN A N 1
ATOM 612 C CA . ASN A 1 77 ? 5.605 -18.797 -17.016 1 73.38 77 ASN A CA 1
ATOM 613 C C . ASN A 1 77 ? 5.512 -19.219 -15.547 1 73.38 77 ASN A C 1
ATOM 615 O O . ASN A 1 77 ? 4.43 -19.203 -14.961 1 73.38 77 ASN A O 1
ATOM 619 N N . GLN A 1 78 ? 6.672 -19.641 -15.008 1 90.06 78 GLN A N 1
ATOM 620 C CA . GLN A 1 78 ? 6.562 -20.031 -13.609 1 90.06 78 GLN A CA 1
ATOM 621 C C . GLN A 1 78 ? 7.086 -18.922 -12.688 1 90.06 78 GLN A C 1
ATOM 623 O O . GLN A 1 78 ? 8.094 -18.281 -13 1 90.06 78 GLN A O 1
ATOM 628 N N . PRO A 1 79 ? 6.484 -18.828 -11.555 1 95.25 79 PRO A N 1
ATOM 629 C CA . PRO A 1 79 ? 6.961 -17.812 -10.617 1 95.25 79 PRO A CA 1
ATOM 630 C C . PRO A 1 79 ? 8.32 -18.156 -10.008 1 95.25 79 PRO A C 1
ATOM 632 O O . PRO A 1 79 ? 8.609 -19.328 -9.758 1 95.25 79 PRO A O 1
ATOM 635 N N . ASN A 1 80 ? 9.203 -17.125 -9.875 1 95.88 80 ASN A N 1
ATOM 636 C CA . ASN A 1 80 ? 10.477 -17.25 -9.18 1 95.88 80 ASN A CA 1
ATOM 637 C C . ASN A 1 80 ? 10.273 -17.609 -7.707 1 95.88 80 ASN A C 1
ATOM 639 O O . ASN A 1 80 ? 11.062 -18.359 -7.133 1 95.88 80 ASN A O 1
ATOM 643 N N . ASN A 1 81 ? 9.305 -17.062 -7.055 1 97.38 81 ASN A N 1
ATOM 644 C CA . ASN A 1 81 ? 8.922 -17.344 -5.672 1 97.38 81 ASN A CA 1
ATOM 645 C C . ASN A 1 81 ? 7.426 -17.109 -5.449 1 97.38 81 ASN A C 1
ATOM 647 O O . ASN A 1 81 ? 6.809 -16.297 -6.125 1 97.38 81 ASN A O 1
ATOM 651 N N . ILE A 1 82 ? 6.883 -17.906 -4.512 1 98.5 82 ILE A N 1
ATOM 652 C CA . ILE A 1 82 ? 5.48 -17.75 -4.133 1 98.5 82 ILE A CA 1
ATOM 653 C C . ILE A 1 82 ? 5.383 -17.438 -2.641 1 98.5 82 ILE A C 1
ATOM 655 O O . ILE A 1 82 ? 5.922 -18.172 -1.811 1 98.5 82 ILE A O 1
ATOM 659 N N . TYR A 1 83 ? 4.758 -16.375 -2.287 1 98.56 83 TYR A N 1
ATOM 660 C CA . TYR A 1 83 ? 4.484 -15.977 -0.91 1 98.56 83 TYR A CA 1
ATOM 661 C C . TYR A 1 83 ? 3.01 -16.156 -0.573 1 98.56 83 TYR A C 1
ATOM 663 O O . TYR A 1 83 ? 2.139 -15.867 -1.394 1 98.56 83 TYR A O 1
ATOM 671 N N . ARG A 1 84 ? 2.756 -16.625 0.587 1 98.81 84 ARG A N 1
ATOM 672 C CA . ARG A 1 84 ? 1.393 -16.797 1.073 1 98.81 84 ARG A CA 1
ATOM 673 C C . ARG A 1 84 ? 1.201 -16.125 2.428 1 98.81 84 ARG A C 1
ATOM 675 O O . ARG A 1 84 ? 2.09 -16.172 3.281 1 98.81 84 ARG A O 1
ATOM 682 N N . GLY A 1 85 ? 0.065 -15.539 2.582 1 98.81 85 GLY A N 1
ATOM 683 C CA . GLY A 1 85 ? -0.246 -14.883 3.846 1 98.81 85 GLY A CA 1
ATOM 684 C C . GLY A 1 85 ? -1.734 -14.703 4.074 1 98.81 85 GLY A C 1
ATOM 685 O O . GLY A 1 85 ? -2.529 -14.812 3.137 1 98.81 85 GLY A O 1
ATOM 686 N N . LYS A 1 86 ? -2.068 -14.414 5.293 1 98.81 86 LYS A N 1
ATOM 687 C CA . LYS A 1 86 ? -3.473 -14.305 5.676 1 98.81 86 LYS A CA 1
ATOM 688 C C . LYS A 1 86 ? -3.922 -12.852 5.73 1 98.81 86 LYS A C 1
ATOM 690 O O . LYS A 1 86 ? -5.098 -12.562 5.965 1 98.81 86 LYS A O 1
ATOM 695 N N . SER A 1 87 ? -3.025 -11.922 5.535 1 98.94 87 SER A N 1
ATOM 696 C CA . SER A 1 87 ? -3.359 -10.508 5.457 1 98.94 87 SER A CA 1
ATOM 697 C C . SER A 1 87 ? -2.4 -9.758 4.535 1 98.94 87 SER A C 1
ATOM 699 O O . SER A 1 87 ? -1.305 -10.25 4.246 1 98.94 87 SER A O 1
ATOM 701 N N . ALA A 1 88 ? -2.84 -8.633 4.035 1 98.94 88 ALA A N 1
ATOM 702 C CA . ALA A 1 88 ? -1.996 -7.742 3.242 1 98.94 88 ALA A CA 1
ATOM 703 C C . ALA A 1 88 ? -0.742 -7.344 4.012 1 98.94 88 ALA A C 1
ATOM 705 O O . ALA A 1 88 ? 0.357 -7.316 3.453 1 98.94 88 ALA A O 1
ATOM 706 N N . LYS A 1 89 ? -0.917 -7.016 5.316 1 98.88 89 LYS A N 1
ATOM 707 C CA . LYS A 1 89 ? 0.197 -6.641 6.18 1 98.88 89 LYS A CA 1
ATOM 708 C C . LYS A 1 89 ? 1.245 -7.746 6.238 1 98.88 89 LYS A C 1
ATOM 710 O O . LYS A 1 89 ? 2.439 -7.488 6.082 1 98.88 89 LYS A O 1
ATOM 715 N N . GLN A 1 90 ? 0.815 -8.93 6.422 1 98.88 90 GLN A N 1
ATOM 716 C CA . GLN A 1 90 ? 1.732 -10.062 6.543 1 98.88 90 GLN A CA 1
ATOM 717 C C . GLN A 1 90 ? 2.557 -10.242 5.27 1 98.88 90 GLN A C 1
ATOM 719 O O . GLN A 1 90 ? 3.773 -10.422 5.336 1 98.88 90 GLN A O 1
ATOM 724 N N . LEU A 1 91 ? 1.897 -10.18 4.125 1 98.88 91 LEU A N 1
ATOM 725 C CA . LEU A 1 91 ? 2.611 -10.359 2.865 1 98.88 91 LEU A CA 1
ATOM 726 C C . LEU A 1 91 ? 3.572 -9.195 2.615 1 98.88 91 LEU A C 1
ATOM 728 O O . LEU A 1 91 ? 4.684 -9.406 2.125 1 98.88 91 LEU A O 1
ATOM 732 N N . GLY A 1 92 ? 3.133 -8 2.92 1 98.81 92 GLY A N 1
ATOM 733 C CA . GLY A 1 92 ? 4.027 -6.863 2.787 1 98.81 92 GLY A CA 1
ATOM 734 C C . GLY A 1 92 ? 5.309 -7.016 3.586 1 98.81 92 GLY A C 1
ATOM 735 O O . GLY A 1 92 ? 6.395 -6.703 3.092 1 98.81 92 GLY A O 1
ATOM 736 N N . ILE A 1 93 ? 5.184 -7.473 4.781 1 98.62 93 ILE A N 1
ATOM 737 C CA . ILE A 1 93 ? 6.316 -7.688 5.676 1 98.62 93 ILE A CA 1
ATOM 738 C C . ILE A 1 93 ? 7.258 -8.734 5.074 1 98.62 93 ILE A C 1
ATOM 740 O O . ILE A 1 93 ? 8.477 -8.539 5.051 1 98.62 93 ILE A O 1
ATOM 744 N N . GLN A 1 94 ? 6.73 -9.773 4.484 1 98.25 94 GLN A N 1
ATOM 745 C CA . GLN A 1 94 ? 7.523 -10.875 3.955 1 98.25 94 GLN A CA 1
ATOM 746 C C . GLN A 1 94 ? 8.445 -10.406 2.836 1 98.25 94 GLN A C 1
ATOM 748 O O . GLN A 1 94 ? 9.547 -10.93 2.67 1 98.25 94 GLN A O 1
ATOM 753 N N . ILE A 1 95 ? 8.047 -9.375 2.117 1 98.56 95 ILE A N 1
ATOM 754 C CA . ILE A 1 95 ? 8.797 -9.086 0.898 1 98.56 95 ILE A CA 1
ATOM 755 C C . ILE A 1 95 ? 9.656 -7.84 1.105 1 98.56 95 ILE A C 1
ATOM 757 O O . ILE A 1 95 ? 10.336 -7.387 0.182 1 98.56 95 ILE A O 1
ATOM 761 N N . SER A 1 96 ? 9.656 -7.289 2.299 1 98.25 96 SER A N 1
ATOM 762 C CA . SER A 1 96 ? 10.344 -6.008 2.416 1 98.25 96 SER A CA 1
ATOM 763 C C . SER A 1 96 ? 11.078 -5.895 3.75 1 98.25 96 SER A C 1
ATOM 765 O O . SER A 1 96 ? 11.82 -4.938 3.977 1 98.25 96 SER A O 1
ATOM 767 N N . GLU A 1 97 ? 10.859 -6.805 4.719 1 97.75 97 GLU A N 1
ATOM 768 C CA . GLU A 1 97 ? 11.5 -6.73 6.027 1 97.75 97 GLU A CA 1
ATOM 769 C C . GLU A 1 97 ? 12.344 -7.969 6.301 1 97.75 97 GLU A C 1
ATOM 771 O O . GLU A 1 97 ? 12.055 -9.047 5.793 1 97.75 97 GLU A O 1
ATOM 776 N N . GLY A 1 98 ? 13.352 -7.852 7.125 1 93.5 98 GLY A N 1
ATOM 777 C CA . GLY A 1 98 ? 14.281 -8.922 7.445 1 93.5 98 GLY A CA 1
ATOM 778 C C . GLY A 1 98 ? 15.594 -8.82 6.691 1 93.5 98 GLY A C 1
ATOM 779 O O . GLY A 1 98 ? 16.125 -7.719 6.512 1 93.5 98 GLY A O 1
ATOM 780 N N . HIS A 1 99 ? 16.219 -10.047 6.371 1 89.69 99 HIS A N 1
ATOM 781 C CA . HIS A 1 99 ? 17.516 -10.062 5.707 1 89.69 99 HIS A CA 1
ATOM 782 C C . HIS A 1 99 ? 17.359 -10.227 4.199 1 89.69 99 HIS A C 1
ATOM 784 O O . HIS A 1 99 ? 16.797 -11.219 3.734 1 89.69 99 HIS A O 1
ATOM 790 N N . GLY A 1 100 ? 17.594 -9.258 3.475 1 86.19 100 GLY A N 1
ATOM 791 C CA . GLY A 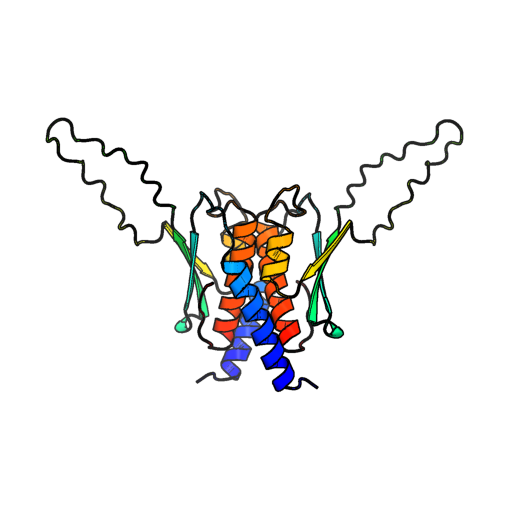1 100 ? 17.5 -9.305 2.023 1 86.19 100 GLY A CA 1
ATOM 792 C C . GLY A 1 100 ? 18.312 -10.438 1.412 1 86.19 100 GLY A C 1
ATOM 793 O O . GLY A 1 100 ? 18.719 -11.367 2.113 1 86.19 100 GLY A O 1
ATOM 794 N N . PRO A 1 101 ? 18.422 -10.5 0.096 1 95.06 101 PRO A N 1
ATOM 795 C CA . PRO A 1 101 ? 17.844 -9.516 -0.813 1 95.06 101 PRO A CA 1
ATOM 796 C C . PRO A 1 101 ? 16.328 -9.602 -0.886 1 95.06 101 PRO A C 1
ATOM 798 O O . PRO A 1 101 ? 15.75 -10.68 -0.694 1 95.06 101 PRO A O 1
ATOM 801 N N . PHE A 1 102 ? 15.633 -8.484 -1.114 1 97.88 102 PHE A N 1
ATOM 802 C CA . PHE A 1 102 ? 14.188 -8.414 -1.267 1 97.88 102 PHE A CA 1
ATOM 803 C C . PHE A 1 102 ? 13.789 -8.492 -2.738 1 97.88 102 PHE A C 1
ATOM 805 O O . PHE A 1 102 ? 14.547 -8.055 -3.609 1 97.88 102 PHE A O 1
ATOM 812 N N . PRO A 1 103 ? 12.625 -9.039 -3.01 1 98.06 103 PRO A N 1
ATOM 813 C CA . PRO A 1 103 ? 12.172 -9.18 -4.398 1 98.06 103 PRO A CA 1
ATOM 814 C C . PRO A 1 103 ? 11.625 -7.875 -4.973 1 98.06 103 PRO A C 1
ATOM 816 O O . PRO A 1 103 ? 11.07 -7.867 -6.078 1 98.06 103 PRO A O 1
ATOM 819 N N . ILE A 1 104 ? 11.734 -6.84 -4.281 1 98.56 104 ILE A N 1
ATOM 820 C CA . ILE A 1 104 ? 11.258 -5.523 -4.68 1 98.56 104 ILE A CA 1
ATOM 821 C C . ILE A 1 104 ? 12.312 -4.469 -4.359 1 98.56 104 ILE A C 1
ATOM 823 O O . ILE A 1 104 ? 12.969 -4.535 -3.314 1 98.56 104 ILE A O 1
ATOM 827 N N . SER A 1 105 ? 12.5 -3.498 -5.344 1 98.06 105 SER A N 1
ATOM 828 C CA . SER A 1 105 ? 13.602 -2.576 -5.113 1 98.06 105 SER A CA 1
ATOM 829 C C . SER A 1 105 ? 13.188 -1.133 -5.375 1 98.06 105 SER A C 1
ATOM 831 O O . SER A 1 105 ? 13.898 -0.198 -5.016 1 98.06 105 SER A O 1
ATOM 833 N N . HIS A 1 106 ? 12.047 -0.911 -6.02 1 98.44 106 HIS A N 1
ATOM 834 C CA . HIS A 1 106 ? 11.57 0.439 -6.305 1 98.44 106 HIS A CA 1
ATOM 835 C C . HIS A 1 106 ? 10.508 0.875 -5.301 1 98.44 106 HIS A C 1
ATOM 837 O O . HIS A 1 106 ? 9.586 0.114 -5 1 98.44 106 HIS A O 1
ATOM 843 N N . LEU A 1 107 ? 10.555 2.133 -4.848 1 98.62 107 LEU A N 1
ATOM 844 C CA . LEU A 1 107 ? 9.586 2.678 -3.9 1 98.62 107 LEU A CA 1
ATOM 845 C C . LEU A 1 107 ? 8.195 2.729 -4.512 1 98.62 107 LEU A C 1
ATOM 847 O O . LEU A 1 107 ? 7.207 2.393 -3.852 1 98.62 107 LEU A O 1
ATOM 851 N N . ASP A 1 108 ? 8.133 3.176 -5.703 1 98.56 108 ASP A N 1
ATOM 852 C CA . ASP A 1 108 ? 6.832 3.264 -6.363 1 98.56 108 ASP A CA 1
ATOM 853 C C . ASP A 1 108 ? 6.211 1.879 -6.535 1 98.56 108 ASP A C 1
ATOM 855 O O . ASP A 1 108 ? 5 1.712 -6.363 1 98.56 108 ASP A O 1
ATOM 859 N N . HIS A 1 109 ? 7.016 0.901 -6.871 1 98.81 109 HIS A N 1
ATOM 860 C CA . HIS A 1 109 ? 6.543 -0.474 -6.973 1 98.81 109 HIS A CA 1
ATOM 861 C C . HIS A 1 109 ? 6.051 -0.99 -5.625 1 98.81 109 HIS A C 1
ATOM 863 O O . HIS A 1 109 ? 5.008 -1.642 -5.547 1 98.81 109 HIS A O 1
ATOM 869 N N . ALA A 1 110 ? 6.773 -0.667 -4.605 1 98.94 110 ALA A N 1
ATOM 870 C CA . ALA A 1 110 ? 6.395 -1.07 -3.256 1 98.94 110 ALA A CA 1
ATOM 871 C C . ALA A 1 110 ? 5.043 -0.478 -2.867 1 98.94 110 ALA A C 1
ATOM 873 O O . ALA A 1 110 ? 4.184 -1.176 -2.322 1 98.94 110 ALA A O 1
ATOM 874 N N . ILE A 1 111 ? 4.82 0.782 -3.125 1 98.94 111 ILE A N 1
ATOM 875 C CA . ILE A 1 111 ? 3.557 1.442 -2.818 1 98.94 111 ILE A CA 1
ATOM 876 C C . ILE A 1 111 ? 2.428 0.79 -3.611 1 98.94 111 ILE A C 1
ATOM 878 O O . ILE A 1 111 ? 1.354 0.518 -3.068 1 98.94 111 ILE A O 1
ATOM 882 N N . TYR A 1 112 ? 2.715 0.512 -4.84 1 98.88 112 TYR A N 1
ATOM 883 C CA . TYR A 1 112 ? 1.737 -0.164 -5.688 1 98.88 112 TYR A CA 1
ATOM 884 C C . TYR A 1 112 ? 1.354 -1.519 -5.105 1 98.88 112 TYR A C 1
ATOM 886 O O . TYR A 1 112 ? 0.17 -1.852 -5.016 1 98.88 112 TYR A O 1
ATOM 894 N N . ILE A 1 113 ? 2.328 -2.27 -4.742 1 98.94 113 ILE A N 1
ATOM 895 C CA . ILE A 1 113 ? 2.064 -3.598 -4.199 1 98.94 113 ILE A CA 1
ATOM 896 C C . ILE A 1 113 ? 1.277 -3.475 -2.895 1 98.94 113 ILE A C 1
ATOM 898 O O . ILE A 1 113 ? 0.357 -4.258 -2.643 1 98.94 113 ILE A O 1
ATOM 902 N N . GLY A 1 114 ? 1.609 -2.535 -2.033 1 98.94 114 GLY A N 1
ATOM 903 C CA . GLY A 1 114 ? 0.826 -2.303 -0.831 1 98.94 114 GLY A CA 1
ATOM 904 C C . GLY A 1 114 ? -0.642 -2.045 -1.115 1 98.94 114 GLY A C 1
ATOM 905 O O . GLY A 1 114 ? -1.516 -2.633 -0.476 1 98.94 114 GLY A O 1
ATOM 906 N N . ARG A 1 115 ? -0.917 -1.159 -2.057 1 98.94 115 ARG A N 1
ATOM 907 C CA . ARG A 1 115 ? -2.293 -0.85 -2.43 1 98.94 115 ARG A CA 1
ATOM 908 C C . ARG A 1 115 ? -3.021 -2.098 -2.92 1 98.94 115 ARG A C 1
ATOM 910 O O . ARG A 1 115 ? -4.141 -2.379 -2.488 1 98.94 115 ARG A O 1
ATOM 917 N N . GLU A 1 116 ? -2.385 -2.854 -3.758 1 98.88 116 GLU A N 1
ATOM 918 C CA . GLU A 1 116 ? -3.025 -4.004 -4.387 1 98.88 116 GLU A CA 1
ATOM 919 C C . GLU A 1 116 ? -3.271 -5.121 -3.373 1 98.88 116 GLU A C 1
ATOM 921 O O . GLU A 1 116 ? -4.309 -5.781 -3.41 1 98.88 116 GLU A O 1
ATOM 926 N N . LEU A 1 117 ? -2.303 -5.32 -2.504 1 98.94 117 LEU A N 1
ATOM 927 C CA . LEU A 1 117 ? -2.506 -6.316 -1.458 1 98.94 117 LEU A CA 1
ATOM 928 C C . LEU A 1 117 ? -3.709 -5.961 -0.594 1 98.94 117 LEU A C 1
ATOM 930 O O . LEU A 1 117 ? -4.496 -6.836 -0.229 1 98.94 117 LEU A O 1
ATOM 934 N N . GLN A 1 118 ? -3.832 -4.664 -0.288 1 98.88 118 GLN A N 1
ATOM 935 C CA . GLN A 1 118 ? -4.957 -4.23 0.536 1 98.88 118 GLN A CA 1
ATOM 936 C C . GLN A 1 118 ? -6.281 -4.414 -0.198 1 98.88 118 GLN A C 1
ATOM 938 O O . GLN A 1 118 ? -7.281 -4.805 0.406 1 98.88 118 GLN A O 1
ATOM 943 N N . ARG A 1 119 ? -6.312 -4.133 -1.497 1 98.75 119 ARG A N 1
ATOM 944 C CA . ARG A 1 119 ? -7.504 -4.375 -2.305 1 98.75 119 ARG A CA 1
ATOM 945 C C . ARG A 1 119 ? -7.855 -5.859 -2.334 1 98.75 119 ARG A C 1
ATOM 947 O O . ARG A 1 119 ? -9.023 -6.23 -2.207 1 98.75 119 ARG A O 1
ATOM 954 N N . ALA A 1 120 ? -6.832 -6.676 -2.502 1 98.88 120 ALA A N 1
ATOM 955 C CA . ALA A 1 120 ? -7.051 -8.117 -2.533 1 98.88 120 ALA A CA 1
ATOM 956 C C . ALA A 1 120 ? -7.621 -8.617 -1.207 1 98.88 120 ALA A C 1
ATOM 958 O O . ALA A 1 120 ? -8.523 -9.453 -1.188 1 98.88 120 ALA A O 1
ATOM 959 N N . GLU A 1 121 ? -7.078 -8.086 -0.136 1 98.88 121 GLU A N 1
ATOM 960 C CA . GLU A 1 121 ? -7.582 -8.461 1.182 1 98.88 121 GLU A CA 1
ATOM 961 C C . GLU A 1 121 ? -9.062 -8.117 1.327 1 98.88 121 GLU A C 1
ATOM 963 O O . GLU A 1 121 ? -9.844 -8.922 1.831 1 98.88 121 GLU A O 1
ATOM 968 N N . GLN A 1 122 ? -9.406 -6.93 0.878 1 98.06 122 GLN A N 1
ATOM 969 C CA . GLN A 1 122 ? -10.805 -6.516 0.95 1 98.06 122 GLN A CA 1
ATOM 970 C C . GLN A 1 122 ? -11.695 -7.449 0.133 1 98.06 122 GLN A C 1
ATOM 972 O O . GLN A 1 122 ? -12.805 -7.789 0.556 1 98.06 122 GLN A O 1
ATOM 977 N N . CYS A 1 123 ? -11.195 -7.805 -1.005 1 98.12 123 CYS A N 1
ATOM 978 C CA . CYS A 1 123 ? -11.953 -8.719 -1.852 1 98.12 123 CYS A CA 1
ATOM 979 C C . CYS A 1 123 ? -12.086 -10.086 -1.195 1 98.12 123 CYS A C 1
ATOM 981 O O . CYS A 1 123 ? -13.141 -10.727 -1.283 1 98.12 123 CYS A O 1
ATOM 983 N N . LEU A 1 124 ? -11.039 -10.562 -0.572 1 98.38 124 LEU A N 1
ATOM 984 C CA . LEU A 1 124 ? -11.086 -11.82 0.161 1 98.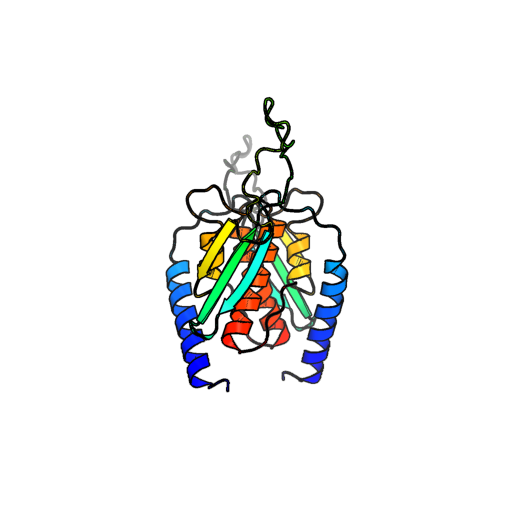38 124 LEU A CA 1
ATOM 985 C C . LEU A 1 124 ? -12.172 -11.781 1.233 1 98.38 124 LEU A C 1
ATOM 987 O O . LEU A 1 124 ? -12.945 -12.734 1.374 1 98.38 124 LEU A O 1
ATOM 991 N N . ILE A 1 125 ? -12.273 -10.664 1.929 1 97.62 125 ILE A N 1
ATOM 992 C CA . ILE A 1 125 ? -13.203 -10.492 3.043 1 97.62 125 ILE A CA 1
ATOM 9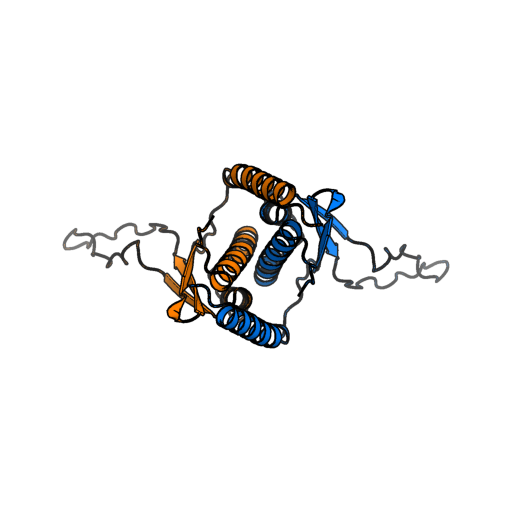93 C C . ILE A 1 125 ? -14.633 -10.445 2.52 1 97.62 125 ILE A C 1
ATOM 995 O O . ILE A 1 125 ? -15.531 -11.086 3.076 1 97.62 125 ILE A O 1
ATOM 999 N N . THR A 1 126 ? -14.836 -9.711 1.43 1 95.88 126 THR A N 1
ATOM 1000 C CA . THR A 1 126 ? -16.188 -9.414 0.977 1 95.88 126 THR A CA 1
ATOM 1001 C C . THR A 1 126 ? -16.672 -10.477 -0.005 1 95.88 126 THR A C 1
ATOM 1003 O O . THR A 1 126 ? -17.875 -10.547 -0.307 1 95.88 126 THR A O 1
ATOM 1006 N N . GLY A 1 127 ? -15.805 -11.219 -0.551 1 95.88 127 GLY A N 1
ATOM 1007 C CA . GLY A 1 127 ? -16.156 -12.234 -1.529 1 95.88 127 GLY A CA 1
ATOM 1008 C C . GLY A 1 127 ? -16.281 -11.688 -2.939 1 95.88 127 GLY A C 1
ATOM 1009 O O . GLY A 1 127 ? -16.734 -12.391 -3.846 1 95.88 127 GLY A O 1
ATOM 1010 N N . LYS A 1 128 ? -15.852 -10.445 -3.131 1 95.25 128 LYS A N 1
ATOM 1011 C CA . LYS A 1 128 ? -15.891 -9.836 -4.453 1 95.25 128 LYS A CA 1
ATOM 1012 C C . LYS A 1 128 ? -14.703 -10.273 -5.301 1 95.25 128 LYS A C 1
ATOM 1014 O O . LYS A 1 128 ? -13.672 -10.695 -4.762 1 95.25 128 LYS A O 1
ATOM 1019 N N . GLN A 1 129 ? -14.898 -10.164 -6.602 1 97 129 GLN A N 1
ATOM 1020 C CA . GLN A 1 129 ? -13.812 -10.508 -7.52 1 97 129 GLN A CA 1
ATOM 1021 C C . GLN A 1 129 ? -12.68 -9.492 -7.426 1 97 129 GLN A C 1
ATOM 1023 O O . GLN A 1 129 ? -12.922 -8.289 -7.348 1 97 129 GLN A O 1
ATOM 1028 N N . TYR A 1 130 ? -11.555 -10.062 -7.406 1 98.38 130 TYR A N 1
ATOM 1029 C CA . TYR A 1 130 ? -10.367 -9.211 -7.43 1 98.38 130 TYR A CA 1
ATOM 1030 C C . TYR A 1 130 ? -9.75 -9.18 -8.82 1 98.38 130 TYR A C 1
ATOM 1032 O O . TYR A 1 130 ? -9.5 -10.227 -9.422 1 98.38 130 TYR A O 1
ATOM 1040 N N . ILE A 1 131 ? -9.484 -7.918 -9.336 1 97.31 131 ILE A N 1
ATOM 1041 C CA . ILE A 1 131 ? -8.773 -7.695 -10.586 1 97.31 131 ILE A CA 1
ATOM 1042 C C . ILE A 1 131 ? -7.578 -6.773 -10.344 1 97.31 131 ILE A C 1
ATOM 1044 O O . ILE A 1 131 ? -7.746 -5.621 -9.938 1 97.31 131 ILE A O 1
ATOM 1048 N N . GLN A 1 132 ? -6.438 -7.316 -10.594 1 97.56 132 GLN A N 1
ATOM 1049 C CA . GLN A 1 132 ? -5.223 -6.543 -10.359 1 97.56 132 GLN A CA 1
ATOM 1050 C C . GLN A 1 132 ? -5.059 -5.441 -11.406 1 97.56 132 GLN A C 1
ATOM 1052 O O . GLN A 1 132 ? -5.309 -5.66 -12.594 1 97.56 132 GLN A O 1
ATOM 1057 N N . ASP A 1 133 ? -4.613 -4.262 -10.875 1 92 133 ASP A N 1
ATOM 1058 C CA . ASP A 1 133 ? -4.395 -3.111 -11.75 1 92 133 ASP A CA 1
ATOM 1059 C C . ASP A 1 133 ? -3.139 -3.301 -12.602 1 92 133 ASP A C 1
ATOM 1061 O O . ASP A 1 133 ? -2.125 -3.807 -12.117 1 92 133 ASP A O 1
ATOM 1065 N N . MET B 1 1 ? -22.094 -18.203 -1.136 1 49.81 1 MET B N 1
ATOM 1066 C CA . MET B 1 1 ? -23.016 -17.422 -0.325 1 49.81 1 MET B CA 1
ATOM 1067 C C . MET B 1 1 ? -22.312 -16.781 0.863 1 49.81 1 MET B C 1
ATOM 1069 O O . MET B 1 1 ? -21.641 -17.484 1.633 1 49.81 1 MET B O 1
ATOM 1073 N N . ASN B 1 2 ? -22.078 -15.445 0.636 1 62.12 2 ASN B N 1
ATOM 1074 C CA . ASN B 1 2 ? -21.297 -14.781 1.674 1 62.12 2 ASN B CA 1
ATOM 1075 C C . ASN B 1 2 ? -22 -14.836 3.027 1 62.12 2 ASN B C 1
ATOM 1077 O O . ASN B 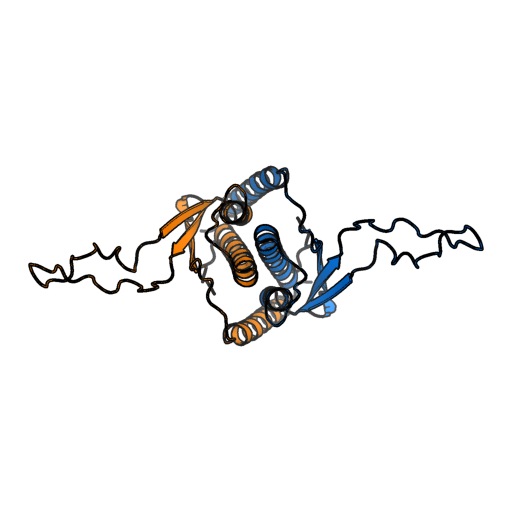1 2 ? -23.125 -14.344 3.172 1 62.12 2 ASN B O 1
ATOM 1081 N N . ASN B 1 3 ? -21.844 -15.961 3.736 1 77.44 3 ASN B N 1
ATOM 1082 C CA . ASN B 1 3 ? -22.297 -16.078 5.117 1 77.44 3 ASN B CA 1
ATOM 1083 C C . ASN B 1 3 ? -21.703 -14.984 6 1 77.44 3 ASN B C 1
ATOM 1085 O O . ASN B 1 3 ? -20.484 -14.938 6.203 1 77.44 3 ASN B O 1
ATOM 1089 N N . PRO B 1 4 ? -22.547 -14.039 6.461 1 83.81 4 PRO B N 1
ATOM 1090 C CA . PRO B 1 4 ? -22.062 -12.891 7.246 1 83.81 4 PRO B CA 1
ATOM 1091 C C . PRO B 1 4 ? -21.266 -13.312 8.477 1 83.81 4 PRO B C 1
ATOM 1093 O O . PRO B 1 4 ? -20.328 -12.625 8.867 1 83.81 4 PRO B O 1
ATOM 1096 N N . ASP B 1 5 ? -21.625 -14.375 9.055 1 85.38 5 ASP B N 1
ATOM 1097 C CA . ASP B 1 5 ? -20.906 -14.852 10.234 1 85.38 5 ASP B CA 1
ATOM 1098 C C . ASP B 1 5 ? -19.484 -15.258 9.875 1 85.38 5 ASP B C 1
ATOM 1100 O O . ASP B 1 5 ? -18.531 -14.961 10.617 1 85.38 5 ASP B O 1
ATOM 1104 N N . LEU B 1 6 ? -19.375 -15.914 8.789 1 87.94 6 LEU B N 1
ATOM 1105 C CA . LEU B 1 6 ? -18.062 -16.344 8.328 1 87.94 6 LEU B CA 1
ATOM 1106 C C . LEU B 1 6 ? -17.203 -15.141 7.973 1 87.94 6 LEU B C 1
ATOM 1108 O O . LEU B 1 6 ? -15.992 -15.141 8.234 1 87.94 6 LEU B O 1
ATOM 1112 N N . GLN B 1 7 ? -17.812 -14.109 7.402 1 92.19 7 GLN B N 1
ATOM 1113 C CA . GLN B 1 7 ? -17.094 -12.883 7.07 1 92.19 7 GLN B CA 1
ATOM 1114 C C . GLN B 1 7 ? -16.578 -12.188 8.328 1 92.19 7 GLN B C 1
ATOM 1116 O O . GLN B 1 7 ? -15.438 -11.742 8.367 1 92.19 7 GLN B O 1
ATOM 1121 N N . GLU B 1 8 ? -17.391 -12.109 9.336 1 94.38 8 GLU B N 1
ATOM 1122 C CA . GLU B 1 8 ? -17.016 -11.484 10.602 1 94.38 8 GLU B CA 1
ATOM 1123 C C . GLU B 1 8 ? -15.875 -12.25 11.266 1 94.38 8 GLU B C 1
ATOM 1125 O O . GLU B 1 8 ? -14.961 -11.641 11.836 1 94.38 8 GLU B O 1
ATOM 1130 N N . ASP B 1 9 ? -15.977 -13.539 11.188 1 95.94 9 ASP B N 1
ATOM 1131 C CA . ASP B 1 9 ? -14.906 -14.359 11.75 1 95.94 9 ASP B CA 1
ATOM 1132 C C . ASP B 1 9 ? -13.586 -14.109 11.039 1 95.94 9 ASP B C 1
ATOM 1134 O O . ASP B 1 9 ? -12.531 -14.047 11.68 1 95.94 9 ASP B O 1
ATOM 1138 N N . LEU B 1 10 ? -13.633 -13.977 9.727 1 97.56 10 LEU B N 1
ATOM 1139 C CA . LEU B 1 10 ? -12.43 -13.711 8.945 1 97.56 10 LEU B CA 1
ATOM 1140 C C . LEU B 1 10 ? -11.844 -12.344 9.289 1 97.56 10 LEU B C 1
ATOM 1142 O O . LEU B 1 10 ? -10.633 -12.219 9.508 1 97.56 10 LEU B O 1
ATOM 1146 N N . ILE B 1 11 ? -12.656 -11.375 9.375 1 97.38 11 ILE B N 1
ATOM 1147 C CA . ILE B 1 11 ? -12.219 -10.023 9.719 1 97.38 11 ILE B CA 1
ATOM 1148 C C . ILE B 1 11 ? -11.531 -10.039 11.078 1 97.38 11 ILE B C 1
ATOM 1150 O O . ILE B 1 11 ? -10.453 -9.445 11.242 1 97.38 11 ILE B O 1
ATOM 1154 N N . ASN B 1 12 ? -12.148 -10.695 12.016 1 97.75 12 ASN B N 1
ATOM 1155 C CA . ASN B 1 12 ? -11.578 -10.766 13.359 1 97.75 12 ASN B CA 1
ATOM 1156 C C . ASN B 1 12 ? -10.234 -11.492 13.367 1 97.75 12 ASN B C 1
ATOM 1158 O O . ASN B 1 12 ? -9.312 -11.094 14.078 1 97.75 12 ASN B O 1
ATOM 1162 N N . SER B 1 13 ? -10.164 -12.539 12.594 1 98.19 13 SER B N 1
ATOM 1163 C CA . SER B 1 13 ? -8.906 -13.273 12.5 1 98.19 13 SER B CA 1
ATOM 1164 C C . SER B 1 13 ? -7.801 -12.414 11.906 1 98.19 13 SER B C 1
ATOM 1166 O O . SER B 1 13 ? -6.66 -12.445 12.375 1 98.19 13 SER B O 1
ATOM 1168 N N . ILE B 1 14 ? -8.086 -11.672 10.891 1 98.5 14 ILE B N 1
ATOM 1169 C CA . ILE B 1 14 ? -7.121 -10.781 10.258 1 98.5 14 ILE B CA 1
ATOM 1170 C C . ILE B 1 14 ? -6.695 -9.695 11.25 1 98.5 14 ILE B C 1
ATOM 1172 O O . ILE B 1 14 ? -5.504 -9.398 11.367 1 98.5 14 ILE B O 1
ATOM 1176 N N . LYS B 1 15 ? -7.684 -9.156 11.922 1 97.75 15 LYS B N 1
ATOM 1177 C CA . LYS B 1 15 ? -7.395 -8.109 12.906 1 97.75 15 LYS B CA 1
ATOM 1178 C C . LYS B 1 15 ? -6.445 -8.617 13.984 1 97.75 15 LYS B C 1
ATOM 1180 O O . LYS B 1 15 ? -5.52 -7.91 14.383 1 97.75 15 LYS B O 1
ATOM 1185 N N . LEU B 1 16 ? -6.703 -9.789 14.484 1 98.31 16 LEU B N 1
ATOM 1186 C CA . LEU B 1 16 ? -5.855 -10.375 15.516 1 98.31 16 LEU B CA 1
ATOM 1187 C C . LEU B 1 16 ? -4.441 -10.602 14.992 1 98.31 16 LEU B C 1
ATOM 1189 O O . LEU B 1 16 ? -3.463 -10.297 15.68 1 98.31 16 LEU B O 1
ATOM 1193 N N . LEU B 1 17 ? -4.297 -11.109 13.812 1 98.62 17 LEU B N 1
ATOM 1194 C CA . LEU B 1 17 ? -2.994 -11.312 13.195 1 98.62 17 LEU B CA 1
ATOM 1195 C C . LEU B 1 17 ? -2.252 -9.992 13.031 1 98.62 17 LEU B C 1
ATOM 1197 O O . LEU B 1 17 ? -1.08 -9.883 13.398 1 98.62 17 LEU B O 1
ATOM 1201 N N . ASP B 1 18 ? -2.926 -9.016 12.523 1 98.44 18 ASP B N 1
ATOM 1202 C CA . ASP B 1 18 ? -2.305 -7.719 12.266 1 98.44 18 ASP B CA 1
ATOM 1203 C C . ASP B 1 18 ? -1.888 -7.043 13.57 1 98.44 18 ASP B C 1
ATOM 1205 O O . ASP B 1 18 ? -0.875 -6.34 13.609 1 98.44 18 ASP B O 1
ATOM 1209 N N . ALA B 1 19 ? -2.715 -7.223 14.617 1 97.94 19 ALA B N 1
ATOM 1210 C CA . ALA B 1 19 ? -2.346 -6.688 15.93 1 97.94 19 ALA B CA 1
ATOM 1211 C C . ALA B 1 19 ? -1.029 -7.285 16.406 1 97.94 19 ALA B C 1
ATOM 1213 O O . ALA B 1 19 ? -0.187 -6.578 16.969 1 97.94 19 ALA B O 1
ATOM 1214 N N . LYS B 1 20 ? -0.861 -8.562 16.219 1 98.19 20 LYS B N 1
ATOM 1215 C CA . LYS B 1 20 ? 0.385 -9.234 16.578 1 98.19 20 LYS B CA 1
ATOM 1216 C C . LYS B 1 20 ? 1.555 -8.695 15.758 1 98.19 20 LYS B C 1
ATOM 1218 O O . LYS B 1 20 ? 2.621 -8.406 16.297 1 98.19 20 LYS B O 1
ATOM 1223 N N . LEU B 1 21 ? 1.359 -8.547 14.445 1 98.19 21 LEU B N 1
ATOM 1224 C CA . LEU B 1 21 ? 2.404 -8.086 13.539 1 98.19 21 LEU B CA 1
ATOM 1225 C C . LEU B 1 21 ? 2.787 -6.641 13.844 1 98.19 21 LEU B C 1
ATOM 1227 O O . LEU B 1 21 ? 3.918 -6.223 13.578 1 98.19 21 LEU B O 1
ATOM 1231 N N . SER B 1 22 ? 1.855 -5.852 14.406 1 97.31 22 SER B N 1
ATOM 1232 C CA . SER B 1 22 ? 2.094 -4.445 14.703 1 97.31 22 SER B CA 1
ATOM 1233 C C . SER B 1 22 ? 3.037 -4.285 15.891 1 97.31 22 SER B C 1
ATOM 1235 O O . SER B 1 22 ? 3.555 -3.191 16.141 1 97.31 22 SER B O 1
ATOM 1237 N N . LYS B 1 23 ? 3.25 -5.297 16.625 1 96.56 23 LYS B N 1
ATOM 1238 C CA . LYS B 1 23 ? 4.094 -5.242 17.812 1 96.56 23 LYS B CA 1
ATOM 1239 C C . LYS B 1 23 ? 5.551 -5.531 17.469 1 96.56 23 LYS B C 1
ATOM 1241 O O . LYS B 1 23 ? 6.434 -5.426 18.328 1 96.56 23 LYS B O 1
ATOM 1246 N N . ARG B 1 24 ? 5.773 -5.754 16.188 1 96.5 24 ARG B N 1
ATOM 1247 C CA . ARG B 1 24 ? 7.129 -6.09 15.773 1 96.5 24 ARG B CA 1
ATOM 1248 C C . ARG B 1 24 ? 8.031 -4.859 15.781 1 96.5 24 ARG B C 1
ATOM 1250 O O . ARG B 1 24 ? 7.539 -3.727 15.766 1 96.5 24 ARG B O 1
ATOM 1257 N N . GLN B 1 25 ? 9.352 -5.133 15.82 1 94.12 25 GLN B N 1
ATOM 1258 C CA . GLN B 1 25 ? 10.297 -4.031 15.719 1 94.12 25 GLN B CA 1
ATOM 1259 C C . GLN B 1 25 ? 10.367 -3.5 14.289 1 94.12 25 GLN B C 1
ATOM 1261 O O . GLN B 1 25 ? 10.508 -4.273 13.336 1 94.12 25 GLN B O 1
ATOM 1266 N N . ILE B 1 26 ? 10.219 -2.215 14.133 1 93.19 26 ILE B N 1
ATOM 1267 C CA . ILE B 1 26 ? 10.297 -1.569 12.828 1 93.19 26 ILE B CA 1
ATOM 1268 C C . ILE B 1 26 ? 11.367 -0.484 12.852 1 93.19 26 ILE B C 1
ATOM 1270 O O . ILE B 1 26 ? 11.484 0.265 13.828 1 93.19 26 ILE B O 1
ATOM 1274 N N . GLU B 1 27 ? 12.203 -0.47 11.828 1 92.5 27 GLU B N 1
ATOM 1275 C CA . GLU B 1 27 ? 13.141 0.636 11.68 1 92.5 27 GLU B CA 1
ATOM 1276 C C . GLU B 1 27 ? 12.461 1.865 11.086 1 92.5 27 GLU B C 1
ATOM 1278 O O . GLU B 1 27 ? 11.812 1.78 10.039 1 92.5 27 GLU B O 1
ATOM 1283 N N . LEU B 1 28 ? 12.703 2.947 11.758 1 93.81 28 LEU B N 1
ATOM 1284 C CA . LEU B 1 28 ? 12.094 4.188 11.281 1 93.81 28 LEU B CA 1
ATOM 1285 C C . LEU B 1 28 ? 12.727 4.637 9.969 1 93.81 28 LEU B C 1
ATOM 1287 O O . LEU B 1 28 ? 13.945 4.555 9.805 1 93.81 28 LEU B O 1
ATOM 1291 N N . ASP B 1 29 ? 11.891 5.039 9.062 1 97.5 29 ASP B N 1
ATOM 1292 C CA . ASP B 1 29 ? 12.383 5.668 7.84 1 97.5 29 ASP B CA 1
ATOM 1293 C C . ASP B 1 29 ? 13.086 6.988 8.148 1 97.5 29 ASP B C 1
ATOM 1295 O O . ASP B 1 29 ? 12.492 7.898 8.727 1 97.5 29 ASP B O 1
ATOM 1299 N N . PRO B 1 30 ? 14.344 7.094 7.793 1 96.56 30 PRO B N 1
ATOM 1300 C CA . PRO B 1 30 ? 15.062 8.328 8.125 1 96.56 30 PRO B CA 1
ATOM 1301 C C . PRO B 1 30 ? 14.445 9.562 7.473 1 96.56 30 PRO B C 1
ATOM 1303 O O . PRO B 1 30 ? 14.656 10.688 7.941 1 96.56 30 PRO B O 1
ATOM 1306 N N . LYS B 1 31 ? 13.633 9.328 6.465 1 97 31 LYS B N 1
ATOM 1307 C CA . LYS B 1 31 ? 13.031 10.453 5.766 1 97 31 LYS B CA 1
ATOM 1308 C C . LYS B 1 31 ? 11.797 10.969 6.504 1 97 31 LYS B C 1
ATOM 1310 O O . LYS B 1 31 ? 11.281 12.039 6.191 1 97 31 LYS B O 1
ATOM 1315 N N . GLY B 1 32 ? 11.297 10.227 7.465 1 96.94 32 GLY B N 1
ATOM 1316 C CA . GLY B 1 32 ? 10.172 10.695 8.258 1 96.94 32 GLY B CA 1
ATOM 1317 C C . GLY B 1 32 ? 8.977 9.758 8.211 1 96.94 32 GLY B C 1
ATOM 1318 O O . GLY B 1 32 ? 9.125 8.57 7.941 1 96.94 32 GLY B O 1
ATOM 1319 N N . TYR B 1 33 ? 7.867 10.32 8.664 1 97.31 33 TYR B N 1
ATOM 1320 C CA . TYR B 1 33 ? 6.648 9.523 8.711 1 97.31 33 TYR B CA 1
ATOM 1321 C C . TYR B 1 33 ? 5.461 10.305 8.164 1 97.31 33 TYR B C 1
ATOM 1323 O O . TYR B 1 33 ? 5.582 11.5 7.871 1 97.31 33 TYR B O 1
ATOM 1331 N N . PHE B 1 34 ? 4.355 9.594 7.984 1 98.38 34 PHE B N 1
ATOM 1332 C CA . PHE B 1 34 ? 3.182 10.211 7.379 1 98.38 34 PHE B CA 1
ATOM 1333 C C . PHE B 1 34 ? 1.958 10.031 8.273 1 98.38 34 PHE B C 1
ATOM 1335 O O . PHE B 1 34 ? 1.785 8.984 8.898 1 98.38 34 PHE B O 1
ATOM 1342 N N . LEU B 1 35 ? 1.154 11.016 8.289 1 98.5 35 LEU B N 1
ATOM 1343 C CA . LEU B 1 35 ? -0.215 10.891 8.781 1 98.5 35 LEU B CA 1
ATOM 1344 C C . LEU B 1 35 ? -1.214 11.016 7.633 1 98.5 35 LEU B C 1
ATOM 1346 O O . LEU B 1 35 ? -1.078 11.898 6.781 1 98.5 35 LEU B O 1
ATOM 1350 N N . ILE B 1 36 ? -2.174 10.117 7.648 1 98.88 36 ILE B N 1
ATOM 1351 C CA . ILE B 1 36 ? -3.172 10.094 6.586 1 98.88 36 ILE B CA 1
ATOM 1352 C C . ILE B 1 36 ? -4.523 10.539 7.137 1 98.88 36 ILE B C 1
ATOM 1354 O O . ILE B 1 36 ? -4.953 10.078 8.195 1 98.88 36 ILE B O 1
ATOM 1358 N N . LYS B 1 37 ? -5.145 11.422 6.414 1 98.69 37 LYS B N 1
ATOM 1359 C CA . LYS B 1 37 ? -6.477 11.914 6.758 1 98.69 37 LYS B CA 1
ATOM 1360 C C . LYS B 1 37 ? -7.418 11.844 5.559 1 98.69 37 LYS B C 1
ATOM 1362 O O . LYS B 1 37 ? -6.965 11.75 4.414 1 98.69 37 LYS B O 1
ATOM 1367 N N . ILE B 1 38 ? -8.695 11.797 5.879 1 98.69 38 ILE B N 1
ATOM 1368 C CA . ILE B 1 38 ? -9.734 11.859 4.859 1 98.69 38 ILE B CA 1
ATOM 1369 C C . ILE B 1 38 ? -10.477 13.188 4.969 1 98.69 38 ILE B C 1
ATOM 1371 O O . ILE B 1 38 ? -10.789 13.648 6.07 1 98.69 38 ILE B O 1
ATOM 1375 N N . GLU B 1 39 ? -10.734 13.836 3.859 1 98.06 39 GLU B N 1
ATOM 1376 C CA . GLU B 1 39 ? -11.547 15.039 3.781 1 98.06 39 GLU B CA 1
ATOM 1377 C C . GLU B 1 39 ? -12.805 14.805 2.955 1 98.06 39 GLU B C 1
ATOM 1379 O O . GLU B 1 39 ? -12.82 15.062 1.75 1 98.06 39 GLU B O 1
ATOM 1384 N N . PRO B 1 40 ? -13.922 14.422 3.598 1 96.69 40 PRO B N 1
ATOM 1385 C CA . PRO B 1 40 ? -15.148 14.047 2.889 1 96.69 40 PRO B CA 1
ATOM 1386 C C . PRO B 1 40 ? -15.766 15.219 2.121 1 96.69 40 PRO B C 1
ATOM 1388 O O . PRO B 1 40 ? -16.328 15.023 1.043 1 96.69 40 PRO B O 1
ATOM 1391 N N . LYS B 1 41 ? -15.633 16.422 2.611 1 96.12 41 LYS B N 1
ATOM 1392 C CA . LYS B 1 41 ? -16.266 17.578 1.98 1 96.12 41 LYS B CA 1
ATOM 1393 C C . LYS B 1 41 ? -15.758 17.766 0.555 1 96.12 41 LYS B C 1
ATOM 1395 O O . LYS B 1 41 ? -16.516 18.156 -0.336 1 96.12 41 LYS B O 1
ATOM 1400 N N . THR B 1 42 ? -14.477 17.5 0.365 1 97.44 42 THR B N 1
ATOM 1401 C CA . THR B 1 42 ? -13.891 17.703 -0.955 1 97.44 42 THR B CA 1
ATOM 1402 C C . THR B 1 42 ? -13.586 16.375 -1.629 1 97.44 42 THR B C 1
ATOM 1404 O O . THR B 1 42 ? -13.031 16.344 -2.729 1 97.44 42 THR B O 1
ATOM 1407 N N . ASN B 1 43 ? -13.922 15.258 -1.011 1 97.88 43 ASN B N 1
ATOM 1408 C CA . ASN B 1 43 ? -13.617 13.922 -1.502 1 97.88 43 ASN B CA 1
ATOM 1409 C C . ASN B 1 43 ? -12.133 13.742 -1.777 1 97.88 43 ASN B C 1
ATOM 1411 O O . ASN B 1 43 ? -11.742 13.281 -2.852 1 97.88 43 ASN B O 1
ATOM 1415 N N . GLU B 1 44 ? -11.375 14.094 -0.724 1 98.75 44 GLU B N 1
ATOM 1416 C CA . GLU B 1 44 ? -9.93 13.992 -0.903 1 98.75 44 GLU B CA 1
ATOM 1417 C C . GLU B 1 44 ? -9.289 13.195 0.225 1 98.75 44 GLU B C 1
ATOM 1419 O O . GLU B 1 44 ? -9.828 13.133 1.332 1 98.75 44 GLU B O 1
ATOM 1424 N N . LEU B 1 45 ? -8.156 12.531 -0.135 1 98.94 45 LEU B N 1
ATOM 1425 C CA . LEU B 1 45 ? -7.195 12.016 0.835 1 98.94 45 LEU B CA 1
ATOM 1426 C C . LEU B 1 45 ? -6.082 13.023 1.093 1 98.94 45 LEU B C 1
ATOM 1428 O O . LEU B 1 45 ? -5.605 13.68 0.163 1 98.94 45 LEU B O 1
ATOM 1432 N N . ILE B 1 46 ? -5.699 13.164 2.359 1 98.88 46 ILE B N 1
ATOM 1433 C CA . ILE B 1 46 ? -4.625 14.062 2.764 1 98.88 46 ILE B CA 1
ATOM 1434 C C . ILE B 1 46 ? -3.482 13.266 3.377 1 98.88 46 ILE B C 1
ATOM 1436 O O . ILE B 1 46 ? -3.705 12.43 4.258 1 98.88 46 ILE B O 1
ATOM 1440 N N . LEU B 1 47 ? -2.307 13.477 2.855 1 98.88 47 LEU B N 1
ATOM 1441 C CA . LEU B 1 47 ? -1.09 12.836 3.34 1 98.88 47 LEU B CA 1
ATOM 1442 C C . LEU B 1 47 ? -0.106 13.867 3.881 1 98.88 47 LEU B C 1
ATOM 1444 O O . LEU B 1 47 ? 0.492 14.617 3.111 1 98.88 47 LEU B O 1
ATOM 1448 N N . GLU B 1 48 ? 0.052 13.898 5.227 1 98.69 48 GLU B N 1
ATOM 1449 C CA . GLU B 1 48 ? 0.966 14.828 5.883 1 98.69 48 GLU B CA 1
ATOM 1450 C C . GLU B 1 48 ? 2.307 14.164 6.188 1 98.69 48 GLU B C 1
ATOM 1452 O O . GLU B 1 48 ? 2.35 13.094 6.785 1 98.69 48 GLU B O 1
ATOM 1457 N N . HIS B 1 49 ? 3.357 14.805 5.781 1 98.38 49 HIS B N 1
ATOM 1458 C CA . HIS B 1 49 ? 4.703 14.289 6 1 98.38 49 HIS B CA 1
ATOM 1459 C C . HIS B 1 49 ? 5.406 15.039 7.125 1 98.38 49 HIS B C 1
ATOM 1461 O O . HIS B 1 49 ? 5.398 16.281 7.152 1 98.38 49 HIS B O 1
ATOM 1467 N N . TYR B 1 50 ? 6.039 14.242 8.055 1 96.44 50 TYR B N 1
ATOM 1468 C CA . TYR B 1 50 ? 6.793 14.789 9.18 1 96.44 50 TYR B CA 1
ATOM 1469 C C . TYR B 1 50 ? 8.219 14.25 9.188 1 96.44 50 TYR B C 1
ATOM 1471 O O . TYR B 1 50 ? 8.453 13.07 8.906 1 96.44 50 TYR B O 1
ATOM 1479 N N . LEU B 1 51 ? 9.148 15.141 9.453 1 93.94 51 LEU B N 1
ATOM 1480 C CA . LEU B 1 51 ? 10.539 14.734 9.609 1 93.94 51 LEU B CA 1
ATOM 1481 C C . LEU B 1 51 ? 10.797 14.203 11.008 1 93.94 51 LEU B C 1
ATOM 1483 O O . LEU B 1 51 ? 10.117 14.586 11.961 1 93.94 51 LEU B O 1
ATOM 1487 N N . ASN B 1 52 ? 11.82 13.266 11.016 1 88.75 52 ASN B N 1
ATOM 1488 C CA . ASN B 1 52 ? 12.203 12.75 12.32 1 88.75 52 ASN B CA 1
ATOM 1489 C C . ASN B 1 52 ? 12.906 13.812 13.156 1 88.75 52 ASN B C 1
ATOM 1491 O O . ASN B 1 52 ? 13.656 14.633 12.625 1 88.75 52 ASN B O 1
ATOM 1495 N N . ASP B 1 53 ? 12.391 14.18 14.195 1 72.12 53 ASP B N 1
ATOM 1496 C CA . ASP B 1 53 ? 13.023 15.172 15.055 1 72.12 53 ASP B CA 1
ATOM 1497 C C . ASP B 1 53 ? 14.477 14.805 15.344 1 72.12 53 ASP B C 1
ATOM 1499 O O . ASP B 1 53 ? 14.742 13.859 16.078 1 72.12 53 ASP B O 1
ATOM 1503 N N . ILE B 1 54 ? 15.297 14.602 14.273 1 58.16 54 ILE B N 1
ATOM 1504 C CA . ILE B 1 54 ? 16.672 14.422 14.734 1 58.16 54 ILE B CA 1
ATOM 1505 C C . ILE B 1 54 ? 17.188 15.711 15.367 1 58.16 54 ILE B C 1
ATOM 1507 O O . ILE B 1 54 ? 17.188 16.766 14.719 1 58.16 54 ILE B O 1
ATOM 1511 N N . ASP B 1 55 ? 16.922 15.922 16.453 1 50.78 55 ASP B N 1
ATOM 1512 C CA . ASP B 1 55 ? 17.547 17 17.188 1 50.78 55 ASP B CA 1
ATOM 1513 C C . ASP B 1 55 ? 19.031 17.109 16.859 1 50.78 55 ASP B C 1
ATOM 1515 O O . ASP B 1 55 ? 19.844 16.297 17.312 1 50.78 55 ASP B O 1
ATOM 1519 N N . GLN B 1 56 ? 19.344 17.172 15.742 1 44.84 56 GLN B N 1
ATOM 1520 C CA . GLN B 1 56 ? 20.766 17.484 15.664 1 44.84 56 GLN B CA 1
ATOM 1521 C C . GLN B 1 56 ? 21.078 18.797 16.391 1 44.84 56 GLN B C 1
ATOM 1523 O O . GLN B 1 56 ? 22.203 19.281 16.328 1 44.84 56 GLN B O 1
ATOM 1528 N N . LYS B 1 57 ? 20.234 19.766 16.562 1 41.84 57 LYS B N 1
ATOM 1529 C CA . LYS B 1 57 ? 20.641 21.109 16.969 1 41.84 57 LYS B CA 1
ATOM 1530 C C . LYS B 1 57 ? 21.359 21.078 18.312 1 41.84 57 LYS B C 1
ATOM 1532 O O . LYS B 1 57 ? 20.766 20.766 19.344 1 41.84 57 LYS B O 1
ATOM 1537 N N . GLY B 1 58 ? 22.5 20.641 18.312 1 41 58 GLY B N 1
ATOM 1538 C CA . GLY B 1 58 ? 23.438 21.328 19.172 1 41 58 GLY B CA 1
ATOM 1539 C C . GLY B 1 58 ? 23.172 22.812 19.297 1 41 58 GLY B C 1
ATOM 1540 O O . GLY B 1 58 ? 23.391 23.562 18.344 1 41 58 GLY B O 1
ATOM 1541 N N . ARG B 1 59 ? 22.312 23.266 20.031 1 43.44 59 ARG B N 1
ATOM 1542 C CA . ARG B 1 59 ? 21.969 24.656 20.281 1 43.44 59 ARG B CA 1
ATOM 1543 C C . ARG B 1 59 ? 23.219 25.531 20.297 1 43.44 59 ARG B C 1
ATOM 1545 O O . ARG B 1 59 ? 24.188 25.25 21.016 1 43.44 59 ARG B O 1
ATOM 1552 N N . ALA B 1 60 ? 23.578 26.062 19.172 1 45.88 60 ALA B N 1
ATOM 1553 C CA . ALA B 1 60 ? 24.625 27.094 19.156 1 45.88 60 ALA B CA 1
ATOM 1554 C C . ALA B 1 60 ? 24.25 28.25 20.078 1 45.88 60 ALA B C 1
ATOM 1556 O O . ALA B 1 60 ? 23.109 28.734 20.047 1 45.88 60 ALA B O 1
ATOM 1557 N N . ILE B 1 61 ? 24.75 28.406 21.188 1 47.31 61 ILE B N 1
ATOM 1558 C CA . ILE B 1 61 ? 24.672 29.5 22.156 1 47.31 61 ILE B CA 1
ATOM 1559 C C . ILE B 1 61 ? 25.266 30.766 21.547 1 47.31 61 ILE B C 1
ATOM 1561 O O . ILE B 1 61 ? 26.203 30.703 20.75 1 47.31 61 ILE B O 1
ATOM 1565 N N . ASP B 1 62 ? 24.453 31.75 21.344 1 51.97 62 ASP B N 1
ATOM 1566 C CA . ASP B 1 62 ? 25.031 33.031 21 1 51.97 62 ASP B CA 1
ATOM 1567 C C . ASP B 1 62 ? 26.25 33.344 21.859 1 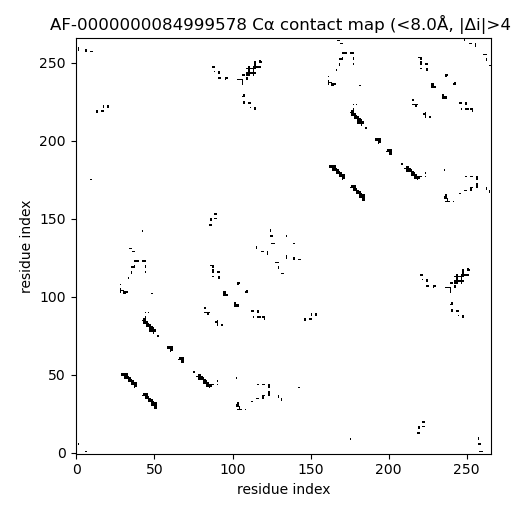51.97 62 ASP B C 1
ATOM 1569 O O . ASP B 1 62 ? 26.172 33.312 23.094 1 51.97 62 ASP B O 1
ATOM 1573 N N . PRO B 1 63 ? 27.297 33.469 21.266 1 55.12 63 PRO B N 1
ATOM 1574 C CA . PRO B 1 63 ? 28.484 33.688 22.078 1 55.12 63 PRO B CA 1
ATOM 1575 C C . PRO B 1 63 ? 28.391 34.969 22.906 1 55.12 63 PRO B C 1
ATOM 1577 O O . PRO B 1 63 ? 29.047 35.094 23.953 1 55.12 63 PRO B O 1
ATOM 1580 N N . LYS B 1 64 ? 27.594 36 22.391 1 62.62 64 LYS B N 1
ATOM 1581 C CA . LYS B 1 64 ? 27.594 37.25 23.109 1 62.62 64 LYS B CA 1
ATOM 1582 C C . LYS B 1 64 ? 26.547 37.25 24.219 1 62.62 64 LYS B C 1
ATOM 1584 O O . LYS B 1 64 ? 26.812 37.75 25.328 1 62.62 64 LYS B O 1
ATOM 1589 N N . SER B 1 65 ? 25.312 36.719 23.938 1 61.81 65 SER B N 1
ATOM 1590 C CA . SER B 1 65 ? 24.25 36.844 24.922 1 61.81 65 SER B CA 1
ATOM 1591 C C . SER B 1 65 ? 24.031 35.531 25.656 1 61.81 65 SER B C 1
ATOM 1593 O O . SER B 1 65 ? 23.391 35.5 26.719 1 61.81 65 SER B O 1
ATOM 1595 N N . GLY B 1 66 ? 24.734 34.438 25.344 1 54.97 66 GLY B N 1
ATOM 1596 C CA . GLY B 1 66 ? 24.625 33.125 25.938 1 54.97 66 GLY B CA 1
ATOM 1597 C C . GLY B 1 66 ? 23.266 32.469 25.703 1 54.97 66 GLY B C 1
ATOM 1598 O O . GLY B 1 66 ? 22.984 31.422 26.266 1 54.97 66 GLY B O 1
ATOM 1599 N N . GLU B 1 67 ? 22.453 33.219 25.203 1 51.72 67 GLU B N 1
ATOM 1600 C CA . GLU B 1 67 ? 21.109 32.688 25.078 1 51.72 67 GLU B CA 1
ATOM 1601 C C . GLU B 1 67 ? 20.969 31.844 23.812 1 51.72 67 GLU B C 1
ATOM 1603 O O . GLU B 1 67 ? 21.625 32.094 22.797 1 51.72 67 GLU B O 1
ATOM 1608 N N . PRO B 1 68 ? 20.5 30.641 23.891 1 50.94 68 PRO B N 1
ATOM 1609 C CA . PRO B 1 68 ? 20.281 29.844 22.688 1 50.94 68 PRO B CA 1
ATOM 1610 C C . PRO B 1 68 ? 19.609 30.641 21.562 1 50.94 68 PRO B C 1
ATOM 1612 O O . PRO B 1 68 ? 18.719 31.438 21.828 1 50.94 68 PRO B O 1
ATOM 1615 N N . ILE B 1 69 ? 20.203 31.125 20.484 1 46.62 69 ILE B N 1
ATOM 1616 C CA . ILE B 1 69 ? 19.5 31.688 19.328 1 46.62 69 ILE B CA 1
ATOM 1617 C C . ILE B 1 69 ? 18.219 30.906 19.078 1 46.62 69 ILE B C 1
ATOM 1619 O O . ILE B 1 69 ? 18.25 29.688 18.875 1 46.62 69 ILE B O 1
ATOM 1623 N N . GLY B 1 70 ? 17.094 31.328 19.562 1 43.5 70 GLY B N 1
ATOM 1624 C CA . GLY B 1 70 ? 15.773 30.734 19.422 1 43.5 70 GLY B CA 1
ATOM 1625 C C . GLY B 1 70 ? 15.492 30.219 18.031 1 43.5 70 GLY B C 1
ATOM 1626 O O . GLY B 1 70 ? 15.391 31.016 17.078 1 43.5 70 GLY B O 1
ATOM 1627 N N . CYS B 1 71 ? 16.281 29.359 17.422 1 42.47 71 CYS B N 1
ATOM 1628 C CA . CYS B 1 71 ? 15.75 28.719 16.219 1 42.47 71 CYS B CA 1
ATOM 1629 C C . CYS B 1 71 ? 14.234 28.609 16.297 1 42.47 71 CYS B C 1
ATOM 1631 O O . CYS B 1 71 ? 13.688 28.109 17.281 1 42.47 71 CYS B O 1
ATOM 1633 N N . LYS B 1 72 ? 13.57 29.547 15.781 1 40.62 72 LYS B N 1
ATOM 1634 C CA . LYS B 1 72 ? 12.141 29.328 15.602 1 40.62 72 LYS B CA 1
ATOM 1635 C C . LYS B 1 72 ? 11.812 27.844 15.508 1 40.62 72 LYS B C 1
ATOM 1637 O O . LYS B 1 72 ? 12.297 27.141 14.617 1 40.62 72 LYS B O 1
ATOM 1642 N N . THR B 1 73 ? 11.766 27.156 16.516 1 40.28 73 THR B N 1
ATOM 1643 C CA . THR B 1 73 ? 11.281 25.797 16.719 1 40.28 73 THR B CA 1
ATOM 1644 C C . THR B 1 73 ? 10.094 25.5 15.82 1 40.28 73 THR B C 1
ATOM 1646 O O . THR B 1 73 ? 9.055 26.172 15.906 1 40.28 73 THR B O 1
ATOM 1649 N N . LYS B 1 74 ? 10.344 25.5 14.398 1 46.81 74 LYS B N 1
ATOM 1650 C CA . LYS B 1 74 ? 9.203 24.844 13.766 1 46.81 74 LYS B CA 1
ATOM 1651 C C . LYS B 1 74 ? 8.461 23.953 14.75 1 46.81 74 LYS B C 1
ATOM 1653 O O . LYS B 1 74 ? 9.07 23.109 15.422 1 46.81 74 LYS B O 1
ATOM 1658 N N . SER B 1 75 ? 7.391 24.453 15.227 1 51.38 75 SER B N 1
ATOM 1659 C CA . SER B 1 75 ? 6.578 23.688 16.172 1 51.38 75 SER B CA 1
ATOM 1660 C C . SER B 1 75 ? 6.551 22.203 15.828 1 51.38 75 SER B C 1
ATOM 1662 O O . SER B 1 75 ? 6.379 21.844 14.664 1 51.38 75 SER B O 1
ATOM 1664 N N . ARG B 1 76 ? 7.242 21.328 16.531 1 57.97 76 ARG B N 1
ATOM 1665 C CA . ARG B 1 76 ? 7.348 19.875 16.453 1 57.97 76 ARG B CA 1
ATOM 1666 C C . ARG B 1 76 ? 6.062 19.266 15.922 1 57.97 76 ARG B C 1
ATOM 1668 O O . ARG B 1 76 ? 6.035 18.078 15.562 1 57.97 76 ARG B O 1
ATOM 1675 N N . ASN B 1 77 ? 5.031 20.312 15.617 1 73.19 77 ASN B N 1
ATOM 1676 C CA . ASN B 1 77 ? 3.754 19.656 15.344 1 73.19 77 ASN B CA 1
ATOM 1677 C C . ASN B 1 77 ? 3.227 20.016 13.961 1 73.19 77 ASN B C 1
ATOM 1679 O O . ASN B 1 77 ? 2.078 19.703 13.633 1 73.19 77 ASN B O 1
ATOM 1683 N N . GLN B 1 78 ? 4.078 20.703 13.18 1 90.06 78 GLN B N 1
ATOM 1684 C CA . GLN B 1 78 ? 3.562 21 11.852 1 90.06 78 GLN B CA 1
ATOM 1685 C C . GLN B 1 78 ? 4.156 20.062 10.805 1 90.06 78 GLN B C 1
ATOM 1687 O O . GLN B 1 78 ? 5.344 19.734 10.867 1 90.06 78 GLN B O 1
ATOM 1692 N N . PRO B 1 79 ? 3.369 19.766 9.828 1 95.31 79 PRO B N 1
ATOM 1693 C CA . PRO B 1 79 ? 3.893 18.891 8.781 1 95.31 79 PRO B CA 1
ATOM 1694 C C . PRO B 1 79 ? 4.93 19.578 7.898 1 95.31 79 PRO B C 1
ATOM 1696 O O . PRO B 1 79 ? 4.812 20.766 7.621 1 95.31 79 PRO B O 1
ATOM 1699 N N . ASN B 1 80 ? 6.012 18.828 7.539 1 95.88 80 ASN B N 1
ATOM 1700 C CA . ASN B 1 80 ? 7.012 19.281 6.578 1 95.88 80 ASN B CA 1
ATOM 1701 C C . ASN B 1 80 ? 6.395 19.531 5.203 1 95.88 80 ASN B C 1
ATOM 1703 O O . ASN B 1 80 ? 6.789 20.453 4.496 1 95.88 80 ASN B O 1
ATOM 1707 N N . ASN B 1 81 ? 5.5 18.719 4.773 1 97.31 81 ASN B N 1
ATOM 1708 C CA . ASN B 1 81 ? 4.758 18.828 3.52 1 97.31 81 ASN B CA 1
ATOM 1709 C C . ASN B 1 81 ? 3.375 18.188 3.627 1 97.31 81 ASN B C 1
ATOM 1711 O O . ASN B 1 81 ? 3.178 17.25 4.398 1 97.31 81 ASN B O 1
ATOM 1715 N N . ILE B 1 82 ? 2.441 18.766 2.85 1 98.5 82 ILE B N 1
ATOM 1716 C CA . ILE B 1 82 ? 1.093 18.219 2.783 1 98.5 82 ILE B CA 1
ATOM 1717 C C . ILE B 1 82 ? 0.756 17.844 1.34 1 98.5 82 ILE B C 1
ATOM 1719 O O . ILE B 1 82 ? 0.868 18.688 0.437 1 98.5 82 ILE B O 1
ATOM 1723 N N . TYR B 1 83 ? 0.404 16.625 1.101 1 98.56 83 TYR B N 1
ATOM 1724 C CA . TYR B 1 83 ? -0.045 16.125 -0.196 1 98.56 83 TYR B CA 1
ATOM 1725 C C . TYR B 1 83 ? -1.549 15.883 -0.196 1 98.56 83 TYR B C 1
ATOM 1727 O O . TYR B 1 83 ? -2.104 15.383 0.786 1 98.56 83 TYR B O 1
ATOM 1735 N N . ARG B 1 84 ? -2.17 16.219 -1.261 1 98.81 84 ARG B N 1
ATOM 1736 C CA . ARG B 1 84 ? -3.602 16 -1.432 1 98.81 84 ARG B CA 1
ATOM 1737 C C . ARG B 1 84 ? -3.889 15.258 -2.732 1 98.81 84 ARG B C 1
ATOM 1739 O O . ARG B 1 84 ? -3.252 15.523 -3.756 1 98.81 84 ARG B O 1
ATOM 1746 N N . GLY B 1 85 ? -4.836 14.367 -2.65 1 98.81 85 GLY B N 1
ATOM 1747 C CA . GLY B 1 85 ? -5.223 13.625 -3.838 1 98.81 85 GLY B CA 1
ATOM 1748 C C . GLY B 1 85 ? -6.613 13.031 -3.74 1 98.81 85 GLY B C 1
ATOM 1749 O O . GLY B 1 85 ? -7.18 12.93 -2.648 1 98.81 85 GLY B O 1
ATOM 1750 N N . LYS B 1 86 ? -7.105 12.625 -4.875 1 98.81 86 LYS B N 1
ATOM 1751 C CA . LYS B 1 86 ? -8.477 12.125 -4.945 1 98.81 86 LYS B CA 1
ATOM 1752 C C . LYS B 1 86 ? -8.5 10.602 -4.945 1 98.81 86 LYS B C 1
ATOM 1754 O O . LYS B 1 86 ? -9.57 9.992 -4.934 1 98.81 86 LYS B O 1
ATOM 1759 N N . SER B 1 87 ? -7.367 9.969 -4.969 1 98.94 87 SER B N 1
ATOM 1760 C CA . SER B 1 87 ? -7.27 8.516 -4.863 1 98.94 87 SER B CA 1
ATOM 1761 C C . SER B 1 87 ? -5.965 8.094 -4.195 1 98.94 87 SER B C 1
ATOM 1763 O O . SER B 1 87 ? -5.012 8.875 -4.141 1 98.94 87 SER B O 1
ATOM 1765 N N . ALA B 1 88 ? -5.945 6.898 -3.662 1 98.94 88 ALA B N 1
ATOM 1766 C CA . ALA B 1 88 ? -4.738 6.305 -3.098 1 98.94 88 ALA B CA 1
ATOM 1767 C C . ALA B 1 88 ? -3.621 6.242 -4.137 1 98.94 88 ALA B C 1
ATOM 1769 O O . ALA B 1 88 ? -2.463 6.535 -3.832 1 98.94 88 ALA B O 1
ATOM 1770 N N . LYS B 1 89 ? -3.975 5.832 -5.379 1 98.88 89 LYS B N 1
ATOM 1771 C CA . LYS B 1 89 ? -3.016 5.754 -6.477 1 98.88 89 LYS B CA 1
ATOM 1772 C C . LYS B 1 89 ? -2.355 7.105 -6.727 1 98.88 89 LYS B C 1
ATOM 1774 O O . LYS B 1 89 ? -1.131 7.191 -6.844 1 98.88 89 LYS B O 1
ATOM 1779 N N . GLN B 1 90 ? -3.133 8.125 -6.773 1 98.88 90 GLN B N 1
ATOM 1780 C CA . GLN B 1 90 ? -2.613 9.461 -7.055 1 98.88 90 GLN B CA 1
ATOM 1781 C C . GLN B 1 90 ? -1.615 9.898 -5.988 1 98.88 90 GLN B C 1
ATOM 1783 O O . GLN B 1 90 ? -0.539 10.406 -6.312 1 98.88 90 GLN B O 1
ATOM 1788 N N . LEU B 1 91 ? -1.96 9.688 -4.73 1 98.88 91 LEU B N 1
ATOM 1789 C CA . LEU B 1 91 ? -1.064 10.102 -3.654 1 98.88 91 LEU B CA 1
ATOM 1790 C C . LEU B 1 91 ? 0.209 9.258 -3.656 1 98.88 91 LEU B C 1
ATOM 1792 O O . LEU B 1 91 ? 1.301 9.781 -3.418 1 98.88 91 LEU B O 1
ATOM 1796 N N . GLY B 1 92 ? 0.065 7.988 -3.9 1 98.81 92 GLY B N 1
ATOM 1797 C CA . GLY B 1 92 ? 1.248 7.148 -4.004 1 98.81 92 GLY B CA 1
ATOM 1798 C C . GLY B 1 92 ? 2.229 7.625 -5.059 1 98.81 92 GLY B C 1
ATOM 1799 O O . GLY B 1 92 ? 3.438 7.641 -4.828 1 98.81 92 GLY B O 1
ATOM 1800 N N . ILE B 1 93 ? 1.725 7.98 -6.18 1 98.62 93 ILE B N 1
ATOM 1801 C CA . ILE B 1 93 ? 2.529 8.469 -7.293 1 98.62 93 ILE B CA 1
ATOM 1802 C C . ILE B 1 93 ? 3.25 9.758 -6.883 1 98.62 93 ILE B C 1
ATOM 1804 O O . ILE B 1 93 ? 4.449 9.906 -7.129 1 98.62 93 ILE B O 1
ATOM 1808 N N . GLN B 1 94 ? 2.588 10.633 -6.152 1 98.25 94 GLN B N 1
ATOM 1809 C CA . GLN B 1 94 ? 3.139 11.93 -5.773 1 98.25 94 GLN B CA 1
ATOM 1810 C C . GLN B 1 94 ? 4.379 11.766 -4.898 1 98.25 94 GLN B C 1
ATOM 1812 O O . GLN B 1 94 ? 5.301 12.578 -4.965 1 98.25 94 GLN B O 1
ATOM 1817 N N . ILE B 1 95 ? 4.453 10.695 -4.152 1 98.56 95 ILE B N 1
ATOM 1818 C CA . 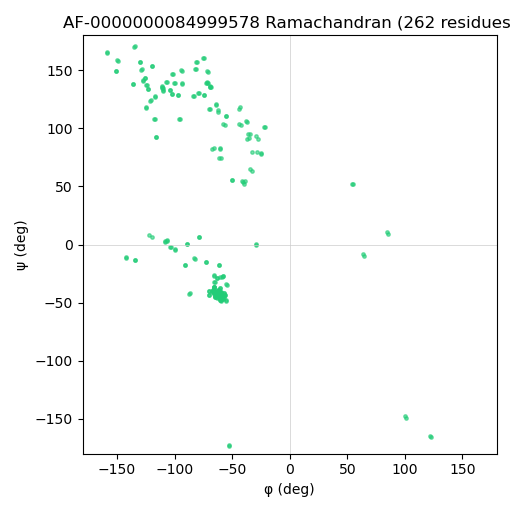ILE B 1 95 ? 5.5 10.664 -3.137 1 98.56 95 ILE B CA 1
ATOM 1819 C C . ILE B 1 95 ? 6.605 9.703 -3.566 1 98.56 95 ILE B C 1
ATOM 1821 O O . ILE B 1 95 ? 7.57 9.484 -2.828 1 98.56 95 ILE B O 1
ATOM 1825 N N . SER B 1 96 ? 6.492 9.133 -4.75 1 98.25 96 SER B N 1
ATOM 1826 C CA . SER B 1 96 ? 7.465 8.094 -5.059 1 98.25 96 SER B CA 1
ATOM 1827 C C . SER B 1 96 ? 7.891 8.148 -6.523 1 98.25 96 SER B C 1
ATOM 1829 O O . SER B 1 96 ? 8.805 7.43 -6.934 1 98.25 96 SER B O 1
ATOM 1831 N N . GLU B 1 97 ? 7.215 8.922 -7.391 1 97.69 97 GLU B N 1
ATOM 1832 C CA . GLU B 1 97 ? 7.547 8.984 -8.812 1 97.69 97 GLU B CA 1
ATOM 1833 C C . GLU B 1 97 ? 7.93 10.398 -9.227 1 97.69 97 GLU B C 1
ATOM 1835 O O . GLU B 1 97 ? 7.465 11.375 -8.633 1 97.69 97 GLU B O 1
ATOM 1840 N N . GLY B 1 98 ? 8.734 10.539 -10.258 1 93.44 98 GLY B N 1
ATOM 1841 C CA . GLY B 1 98 ? 9.234 11.82 -10.734 1 93.44 98 GLY B CA 1
ATOM 1842 C C . GLY B 1 98 ? 10.648 12.109 -10.289 1 93.44 98 GLY B C 1
ATOM 1843 O O . GLY B 1 98 ? 11.492 11.211 -10.258 1 93.44 98 GLY B O 1
ATOM 1844 N N . HIS B 1 99 ? 10.969 13.477 -10.094 1 89.62 99 HIS B N 1
ATOM 1845 C CA . HIS B 1 99 ? 12.32 13.883 -9.727 1 89.62 99 HIS B CA 1
ATOM 1846 C C . HIS B 1 99 ? 12.453 14.047 -8.219 1 89.62 99 HIS B C 1
ATOM 1848 O O . HIS B 1 99 ? 11.758 14.867 -7.613 1 89.62 99 HIS B O 1
ATOM 1854 N N . GLY B 1 100 ? 13.102 13.211 -7.582 1 86.25 100 GLY B N 1
ATOM 1855 C CA . GLY B 1 100 ? 13.32 13.281 -6.145 1 86.25 100 GLY B CA 1
ATOM 1856 C C . GLY B 1 100 ? 13.883 14.609 -5.691 1 86.25 100 GLY B C 1
ATOM 1857 O O . GLY B 1 100 ? 13.844 15.594 -6.434 1 86.25 100 GLY B O 1
ATOM 1858 N N . PRO B 1 101 ? 14.266 14.75 -4.418 1 95 101 PRO B N 1
ATOM 1859 C CA . PRO B 1 101 ? 14.203 13.656 -3.441 1 95 101 PRO B CA 1
ATOM 1860 C C . PRO B 1 101 ? 12.766 13.32 -3.031 1 95 101 PRO B C 1
ATOM 1862 O O . PRO B 1 101 ? 11.891 14.188 -3.059 1 95 101 PRO B O 1
ATOM 1865 N N . PHE B 1 102 ? 12.492 12.062 -2.689 1 97.81 102 PHE B N 1
ATOM 1866 C CA . PHE B 1 102 ? 11.195 11.594 -2.223 1 97.81 102 PHE B CA 1
ATOM 1867 C C . PHE B 1 102 ? 11.133 11.602 -0.7 1 97.81 102 PHE B C 1
ATOM 1869 O O . PHE B 1 102 ? 12.148 11.414 -0.031 1 97.81 102 PHE B O 1
ATOM 1876 N N . PRO B 1 103 ? 9.945 11.805 -0.16 1 98.06 103 PRO B N 1
ATOM 1877 C CA . PRO B 1 103 ? 9.789 11.852 1.295 1 98.06 103 PRO B CA 1
ATOM 1878 C C . PRO B 1 103 ? 9.766 10.469 1.935 1 98.06 103 PRO B C 1
ATOM 1880 O O . PRO B 1 103 ? 9.492 10.336 3.131 1 98.06 103 PRO B O 1
ATOM 1883 N N . ILE B 1 104 ? 10.008 9.477 1.206 1 98.5 104 ILE B N 1
ATOM 1884 C CA . ILE B 1 104 ? 10.016 8.094 1.657 1 98.5 104 ILE B CA 1
ATOM 1885 C C . ILE B 1 104 ? 11.227 7.367 1.08 1 98.5 104 ILE B C 1
ATOM 1887 O O . ILE B 1 104 ? 11.594 7.582 -0.078 1 98.5 104 ILE B O 1
ATOM 1891 N N . SER B 1 105 ? 11.875 6.523 1.968 1 98.06 105 SER B N 1
ATOM 1892 C CA . SER B 1 105 ? 13.117 5.941 1.475 1 98.06 105 SER B CA 1
ATOM 1893 C C . SER B 1 105 ? 13.188 4.445 1.776 1 98.06 105 SER B C 1
ATOM 1895 O O . SER B 1 105 ? 14.039 3.738 1.24 1 98.06 105 SER B O 1
ATOM 1897 N N . HIS B 1 106 ? 12.32 3.93 2.639 1 98.44 106 HIS B N 1
ATOM 1898 C CA . HIS B 1 106 ? 12.32 2.512 2.979 1 98.44 106 HIS B CA 1
ATOM 1899 C C . HIS B 1 106 ? 11.227 1.765 2.223 1 98.44 106 HIS B C 1
ATOM 1901 O O . HIS B 1 106 ? 10.086 2.227 2.154 1 98.44 106 HIS B O 1
ATOM 1907 N N . LEU B 1 107 ? 11.523 0.549 1.729 1 98.62 107 LEU B N 1
ATOM 1908 C CA . LEU B 1 107 ? 10.562 -0.275 1.001 1 98.62 107 LEU B CA 1
ATOM 1909 C C . LEU B 1 107 ? 9.406 -0.69 1.903 1 98.62 107 LEU B C 1
ATOM 1911 O O . LEU B 1 107 ? 8.25 -0.666 1.483 1 98.62 107 LEU B O 1
ATOM 1915 N N . ASP B 1 108 ? 9.734 -1.091 3.064 1 98.56 108 ASP B N 1
ATOM 1916 C CA . ASP B 1 108 ? 8.688 -1.512 3.994 1 98.56 108 ASP B CA 1
ATOM 1917 C C . ASP B 1 108 ? 7.758 -0.35 4.34 1 98.56 108 ASP B C 1
ATOM 1919 O O . ASP B 1 108 ? 6.543 -0.529 4.441 1 98.56 108 ASP B O 1
ATOM 1923 N N . HIS B 1 109 ? 8.312 0.827 4.512 1 98.81 109 HIS B N 1
ATOM 1924 C CA . HIS B 1 109 ? 7.512 2.02 4.758 1 98.81 109 HIS B CA 1
ATOM 1925 C C . HIS B 1 109 ? 6.617 2.336 3.564 1 98.81 109 HIS B C 1
ATOM 1927 O O . HIS B 1 109 ? 5.441 2.67 3.736 1 98.81 109 HIS B O 1
ATOM 1933 N N . ALA B 1 110 ? 7.16 2.189 2.406 1 98.94 110 ALA B N 1
ATOM 1934 C CA . ALA B 1 110 ? 6.395 2.428 1.184 1 98.94 110 ALA B CA 1
ATOM 1935 C C . ALA B 1 110 ? 5.211 1.472 1.083 1 98.94 110 ALA B C 1
ATOM 1937 O O . ALA B 1 110 ? 4.094 1.888 0.762 1 98.94 110 ALA B O 1
ATOM 1938 N N . ILE B 1 111 ? 5.41 0.205 1.351 1 98.94 111 ILE B N 1
ATOM 1939 C CA . ILE B 1 111 ? 4.344 -0.789 1.309 1 98.94 111 ILE B CA 1
ATOM 1940 C C . ILE B 1 111 ? 3.279 -0.45 2.352 1 98.94 111 ILE B C 1
ATOM 1942 O O . ILE B 1 111 ? 2.08 -0.504 2.066 1 98.94 111 ILE B O 1
ATOM 1946 N N . TYR B 1 112 ? 3.742 -0.062 3.494 1 98.88 112 TYR B N 1
ATOM 1947 C CA . TYR B 1 112 ? 2.826 0.34 4.555 1 98.88 112 TYR B CA 1
ATOM 1948 C C . TYR B 1 112 ? 1.962 1.516 4.113 1 98.88 112 TYR B C 1
ATOM 1950 O O . TYR B 1 112 ? 0.743 1.504 4.301 1 98.88 112 TYR B O 1
ATOM 1958 N N . ILE B 1 113 ? 2.582 2.502 3.564 1 98.94 113 ILE B N 1
ATOM 1959 C CA . ILE B 1 113 ? 1.848 3.688 3.135 1 98.94 113 ILE B CA 1
ATOM 1960 C C . ILE B 1 113 ? 0.86 3.311 2.033 1 98.94 113 ILE B C 1
ATOM 1962 O O . ILE B 1 113 ? -0.272 3.801 2.012 1 98.94 113 ILE B O 1
ATOM 1966 N N . GLY B 1 114 ? 1.243 2.465 1.093 1 98.94 114 GLY B N 1
ATOM 1967 C CA . GLY B 1 114 ? 0.312 1.985 0.083 1 98.94 114 GLY B CA 1
ATOM 1968 C C . GLY B 1 114 ? -0.927 1.339 0.674 1 98.94 114 GLY B C 1
ATOM 1969 O O . GLY B 1 114 ? -2.049 1.643 0.262 1 98.94 114 GLY B O 1
ATOM 1970 N N . ARG B 1 115 ? -0.732 0.448 1.626 1 98.94 115 ARG B N 1
ATOM 1971 C CA . ARG B 1 115 ? -1.853 -0.22 2.281 1 98.94 115 ARG B CA 1
ATOM 1972 C C . ARG B 1 115 ? -2.773 0.79 2.957 1 98.94 115 ARG B C 1
ATOM 1974 O O . ARG B 1 115 ? -3.994 0.733 2.793 1 98.94 115 ARG B O 1
ATOM 1981 N N . GLU B 1 116 ? -2.201 1.717 3.656 1 98.88 116 GLU B N 1
ATOM 1982 C CA . GLU B 1 116 ? -2.982 2.664 4.445 1 98.88 116 GLU B CA 1
ATOM 1983 C C . GLU B 1 116 ? -3.744 3.635 3.547 1 98.88 116 GLU B C 1
ATOM 1985 O O . GLU B 1 116 ? -4.891 3.984 3.836 1 98.88 116 GLU B O 1
ATOM 1990 N N . LEU B 1 117 ? -3.082 4.07 2.496 1 98.94 117 LEU B N 1
ATOM 1991 C CA . LEU B 1 117 ? -3.777 4.938 1.554 1 98.94 117 LEU B CA 1
ATOM 1992 C C . LEU B 1 117 ? -4.996 4.234 0.963 1 98.94 117 LEU B C 1
ATOM 1994 O O . LEU B 1 117 ? -6.055 4.844 0.807 1 98.94 117 LEU B O 1
ATOM 1998 N N . GLN B 1 118 ? -4.812 2.943 0.649 1 98.88 118 GLN B N 1
ATOM 1999 C CA . GLN B 1 118 ? -5.926 2.189 0.078 1 98.88 118 GLN B CA 1
ATOM 2000 C C . GLN B 1 118 ? -7.055 2.02 1.091 1 98.88 118 GLN B C 1
ATOM 2002 O O . GLN B 1 118 ? -8.234 2.094 0.734 1 98.88 118 GLN B O 1
ATOM 2007 N N . ARG B 1 119 ? -6.73 1.779 2.359 1 98.75 119 ARG B N 1
ATOM 2008 C CA . ARG B 1 119 ? -7.734 1.706 3.416 1 98.75 119 ARG B CA 1
ATOM 2009 C C . ARG B 1 119 ? -8.469 3.035 3.568 1 98.75 119 ARG B C 1
ATOM 2011 O O . ARG B 1 119 ? -9.688 3.061 3.711 1 98.75 119 ARG B O 1
ATOM 2018 N N . ALA B 1 120 ? -7.707 4.109 3.523 1 98.88 120 ALA B N 1
ATOM 2019 C CA . ALA B 1 120 ? -8.305 5.438 3.648 1 98.88 120 ALA B CA 1
ATOM 2020 C C . ALA B 1 120 ? -9.266 5.715 2.496 1 98.88 120 ALA B C 1
ATOM 2022 O O . ALA B 1 120 ? -10.344 6.27 2.701 1 98.88 120 ALA B O 1
ATOM 2023 N N . GLU B 1 121 ? -8.836 5.324 1.322 1 98.88 121 GLU B N 1
ATOM 2024 C CA . GLU B 1 121 ? -9.703 5.504 0.157 1 98.88 121 GLU B CA 1
ATOM 2025 C C . GLU B 1 121 ? -11.016 4.754 0.325 1 98.88 121 GLU B C 1
ATOM 2027 O O . GLU B 1 121 ? -12.086 5.293 0.033 1 98.88 121 GLU B O 1
ATOM 2032 N N . GLN B 1 122 ? -10.914 3.537 0.798 1 98.06 122 GLN B N 1
ATOM 2033 C CA . GLN B 1 122 ? -12.125 2.752 1.017 1 98.06 122 GLN B CA 1
ATOM 2034 C C . GLN B 1 122 ? -13.039 3.422 2.041 1 98.06 122 GLN B C 1
ATOM 2036 O O . GLN B 1 122 ? -14.258 3.428 1.88 1 98.06 122 GLN B O 1
ATOM 2041 N N . CYS B 1 123 ? -12.43 3.932 3.051 1 98.12 123 CYS B N 1
ATOM 2042 C CA . CYS B 1 123 ? -13.211 4.625 4.07 1 98.12 123 CYS B CA 1
ATOM 2043 C C . CYS B 1 123 ? -13.859 5.883 3.506 1 98.12 123 CYS B C 1
ATOM 2045 O O . CYS B 1 123 ? -15 6.203 3.842 1 98.12 123 CYS B O 1
ATOM 2047 N N . LEU B 1 124 ? -13.141 6.609 2.695 1 98.38 124 LEU B N 1
ATOM 2048 C CA . LEU B 1 124 ? -13.703 7.785 2.033 1 98.38 124 LEU B CA 1
ATOM 2049 C C . LEU B 1 124 ? -14.938 7.414 1.222 1 98.38 124 LEU B C 1
ATOM 2051 O O . LEU B 1 124 ? -15.961 8.102 1.286 1 98.38 124 LEU B O 1
ATOM 2055 N N . ILE B 1 125 ? -14.867 6.293 0.531 1 97.62 125 ILE B N 1
ATOM 2056 C CA . ILE B 1 125 ? -15.93 5.832 -0.357 1 97.62 125 ILE B CA 1
ATOM 2057 C C . ILE B 1 125 ? -17.141 5.402 0.467 1 97.62 125 ILE B C 1
ATOM 2059 O O . ILE B 1 125 ? -18.281 5.754 0.142 1 97.62 125 ILE B O 1
ATOM 2063 N N . THR B 1 126 ? -16.891 4.68 1.546 1 95.88 126 THR B N 1
ATOM 2064 C CA . THR B 1 126 ? -17.969 4.027 2.275 1 95.88 126 THR B CA 1
ATOM 2065 C C . THR B 1 126 ? -18.5 4.941 3.375 1 95.88 126 THR B C 1
ATOM 2067 O O . THR B 1 126 ? -19.578 4.691 3.932 1 95.88 126 THR B O 1
ATOM 2070 N N . GLY B 1 127 ? -17.781 5.906 3.74 1 95.88 127 GLY B N 1
ATOM 2071 C CA . GLY B 1 127 ? -18.188 6.812 4.805 1 95.88 127 GLY B CA 1
ATOM 2072 C C . GLY B 1 127 ? -17.828 6.301 6.188 1 95.88 127 GLY B C 1
ATOM 2073 O O . GLY B 1 127 ? -18.25 6.879 7.195 1 95.88 127 GLY B O 1
ATOM 2074 N N . LYS B 1 128 ? -17.047 5.238 6.242 1 95.25 128 LYS B N 1
ATOM 2075 C CA . LYS B 1 128 ? -16.625 4.68 7.52 1 95.25 128 LYS B CA 1
ATOM 2076 C C . LYS B 1 128 ? -15.453 5.461 8.094 1 95.25 128 LYS B C 1
ATOM 2078 O O . LYS B 1 128 ? -14.727 6.133 7.359 1 95.25 128 LYS B O 1
ATOM 2083 N N . GLN B 1 129 ? -15.328 5.34 9.406 1 96.94 129 GLN B N 1
ATOM 2084 C CA . GLN B 1 129 ? -14.203 5.992 10.078 1 96.94 129 GLN B CA 1
ATOM 2085 C C . GLN B 1 129 ? -12.883 5.332 9.703 1 96.94 129 GLN B C 1
ATOM 2087 O O . GLN B 1 129 ? -12.789 4.102 9.648 1 96.94 129 GLN B O 1
ATOM 2092 N N . TYR B 1 130 ? -11.992 6.188 9.453 1 98.38 130 TYR B N 1
ATOM 2093 C CA . TYR B 1 130 ? -10.641 5.703 9.188 1 98.38 130 TYR B CA 1
ATOM 2094 C C . TYR B 1 130 ? -9.742 5.887 10.414 1 98.38 130 TYR B C 1
ATOM 2096 O O . TYR B 1 130 ? -9.672 6.98 10.977 1 98.38 130 TYR B O 1
ATOM 2104 N N . ILE B 1 131 ? -9.047 4.773 10.812 1 97.31 131 ILE B N 1
ATOM 2105 C CA . ILE B 1 131 ? -8.047 4.797 11.875 1 97.31 131 ILE B CA 1
ATOM 2106 C C . ILE B 1 131 ? -6.723 4.242 11.344 1 97.31 131 ILE B C 1
ATOM 2108 O O . ILE B 1 131 ? -6.645 3.074 10.953 1 97.31 131 ILE B O 1
ATOM 2112 N N . GLN B 1 132 ? -5.75 5.07 11.367 1 97.56 132 GLN B N 1
ATOM 2113 C CA . GLN B 1 132 ? -4.449 4.664 10.844 1 97.56 132 GLN B CA 1
ATOM 2114 C C . GLN B 1 132 ? -3.76 3.684 11.789 1 97.56 132 GLN B C 1
ATOM 2116 O O . GLN B 1 132 ? -3.793 3.859 13.008 1 97.56 132 GLN B O 1
ATOM 2121 N N . ASP B 1 133 ? -3.139 2.668 11.125 1 92.12 133 ASP B N 1
ATOM 2122 C CA . ASP B 1 133 ? -2.422 1.652 11.891 1 92.12 133 ASP B CA 1
ATOM 2123 C C . ASP B 1 133 ? -1.109 2.207 12.445 1 92.12 133 ASP B C 1
ATOM 2125 O O . ASP B 1 133 ? -0.403 2.945 11.758 1 92.12 133 ASP B O 1
#